Protein AF-D3F6W9-F1 (afdb_monomer)

Organism: Conexibacter woesei (strain DSM 14684 / CCUG 47730 / CIP 108061 / JCM 11494 / NBRC 100937 / ID131577) (NCBI:txid469383)

Mean predicted aligned error: 10.02 Å

Radius of gyration: 20.83 Å; Cα contacts (8 Å, |Δi|>4): 361; chains: 1; bounding box: 65×68×58 Å

pLDDT: mean 79.7, std 18.53, range [26.88, 95.81]

Structure (mmCIF, N/CA/C/O backbone):
data_AF-D3F6W9-F1
#
_entry.id   AF-D3F6W9-F1
#
loop_
_atom_site.group_PDB
_atom_site.id
_atom_site.type_symbol
_atom_site.label_atom_id
_atom_site.label_alt_id
_atom_site.label_comp_id
_atom_site.label_asym_id
_atom_site.label_entity_id
_atom_site.label_seq_id
_atom_site.pdbx_PDB_ins_code
_atom_site.Cartn_x
_atom_site.Cartn_y
_atom_site.Cartn_z
_atom_site.occupancy
_atom_site.B_iso_or_equiv
_atom_site.auth_seq_id
_atom_site.auth_comp_id
_atom_site.auth_asym_id
_atom_site.auth_atom_id
_atom_site.pdbx_PDB_model_num
ATOM 1 N N . MET A 1 1 ? 2.660 15.856 35.509 1.00 34.84 1 MET A N 1
ATOM 2 C CA . MET A 1 1 ? 1.699 15.112 34.670 1.00 34.84 1 MET A CA 1
ATOM 3 C C . MET A 1 1 ? 2.494 14.291 33.673 1.00 34.84 1 MET A C 1
ATOM 5 O O . MET A 1 1 ? 3.227 14.908 32.911 1.00 34.84 1 MET A O 1
ATOM 9 N N . PRO A 1 2 ? 2.442 12.953 33.717 1.00 31.83 2 PRO A N 1
ATOM 10 C CA . PRO A 1 2 ? 3.141 12.129 32.739 1.00 31.83 2 PRO A CA 1
ATOM 11 C C . PRO A 1 2 ? 2.467 12.233 31.361 1.00 31.83 2 PRO A C 1
ATOM 13 O O . PRO A 1 2 ? 1.243 12.199 31.246 1.00 31.83 2 PRO A O 1
ATOM 16 N N . ASP A 1 3 ? 3.307 12.409 30.348 1.00 28.14 3 ASP A N 1
ATOM 17 C CA . ASP A 1 3 ? 3.012 12.469 28.917 1.00 28.14 3 ASP A CA 1
ATOM 18 C C . ASP A 1 3 ? 2.497 11.095 28.427 1.00 28.14 3 ASP A C 1
ATOM 20 O O . ASP A 1 3 ? 3.177 10.091 28.650 1.00 28.14 3 ASP A O 1
ATOM 24 N N . PRO A 1 4 ? 1.314 10.979 27.789 1.00 36.88 4 PRO A N 1
ATOM 25 C CA . PRO A 1 4 ? 0.806 9.711 27.268 1.00 36.88 4 PRO A CA 1
ATOM 26 C C . PRO A 1 4 ? 1.417 9.377 25.897 1.00 36.88 4 PRO A C 1
ATOM 28 O O . PRO A 1 4 ? 0.743 8.862 25.000 1.00 36.88 4 PRO A O 1
ATOM 31 N N . THR A 1 5 ? 2.704 9.657 25.707 1.00 39.75 5 THR A N 1
ATOM 32 C CA . THR A 1 5 ? 3.477 9.057 24.628 1.00 39.75 5 THR A CA 1
ATOM 33 C C . THR A 1 5 ? 3.691 7.594 24.987 1.00 39.75 5 THR A C 1
ATOM 35 O O . THR A 1 5 ? 4.518 7.241 25.822 1.00 39.75 5 THR A O 1
ATOM 38 N N . ILE A 1 6 ? 2.923 6.713 24.345 1.00 46.09 6 ILE A N 1
ATOM 39 C CA . ILE A 1 6 ? 3.249 5.289 24.289 1.00 46.09 6 ILE A CA 1
ATOM 40 C C . ILE A 1 6 ? 4.679 5.206 23.748 1.00 46.09 6 ILE A C 1
ATOM 42 O O . ILE A 1 6 ? 4.914 5.446 22.562 1.00 46.09 6 ILE A O 1
ATOM 46 N N . HIS A 1 7 ? 5.642 4.926 24.627 1.00 37.62 7 HIS A N 1
ATOM 47 C CA . HIS A 1 7 ? 7.018 4.680 24.232 1.00 37.62 7 HIS A CA 1
ATOM 48 C C . HIS A 1 7 ? 7.010 3.567 23.182 1.00 37.62 7 HIS A C 1
ATOM 50 O O . HIS A 1 7 ? 6.582 2.442 23.441 1.00 37.62 7 HIS A O 1
ATOM 56 N N . ALA A 1 8 ? 7.467 3.899 21.975 1.00 40.84 8 ALA A N 1
ATOM 57 C CA . ALA A 1 8 ? 7.580 3.002 20.831 1.00 40.84 8 ALA A CA 1
ATOM 58 C C . ALA A 1 8 ? 8.739 1.996 21.000 1.00 40.84 8 ALA A C 1
ATOM 60 O O . ALA A 1 8 ? 9.547 1.804 20.096 1.00 40.84 8 ALA A O 1
ATOM 61 N N . GLY A 1 9 ? 8.832 1.366 22.172 1.00 34.62 9 GLY A N 1
ATOM 62 C CA . GLY A 1 9 ? 9.715 0.248 22.473 1.00 34.62 9 GLY A CA 1
ATOM 63 C C . GLY A 1 9 ? 8.870 -0.942 22.912 1.00 34.62 9 GLY A C 1
ATOM 64 O O . GLY A 1 9 ? 8.371 -0.968 24.029 1.00 34.62 9 GLY A O 1
ATOM 65 N N . GLY A 1 10 ? 8.675 -1.916 22.020 1.00 39.72 10 GLY A N 1
ATOM 66 C CA . GLY A 1 10 ? 8.173 -3.243 22.394 1.00 39.72 10 GLY A CA 1
ATOM 67 C C . GLY A 1 10 ? 6.692 -3.357 22.777 1.00 39.72 10 GLY A C 1
ATOM 68 O O . GLY A 1 10 ? 6.323 -4.322 23.439 1.00 39.72 10 GLY A O 1
ATOM 69 N N . GLY A 1 11 ? 5.821 -2.429 22.364 1.00 52.91 11 GLY A N 1
ATOM 70 C CA . GLY A 1 11 ? 4.370 -2.616 22.485 1.00 52.91 11 GLY A CA 1
ATOM 71 C C . GLY A 1 11 ? 3.938 -3.869 21.718 1.00 52.91 11 GLY A C 1
ATOM 72 O O . GLY A 1 11 ? 3.921 -3.841 20.487 1.00 52.91 11 GLY A O 1
ATOM 73 N N . HIS A 1 12 ? 3.662 -4.950 22.459 1.00 83.19 12 HIS A N 1
ATOM 74 C CA . HIS A 1 12 ? 3.400 -6.321 22.007 1.00 83.19 12 HIS A CA 1
ATOM 75 C C . HIS A 1 12 ? 2.727 -6.335 20.629 1.00 83.19 12 HIS A C 1
ATOM 77 O O . HIS A 1 12 ? 1.607 -5.848 20.492 1.00 83.19 12 HIS A O 1
ATOM 83 N N . ILE A 1 13 ? 3.388 -6.868 19.595 1.00 88.69 13 ILE A N 1
ATOM 84 C CA . ILE A 1 13 ? 2.898 -6.799 18.205 1.00 88.69 13 ILE A CA 1
ATOM 85 C C . ILE A 1 13 ? 1.451 -7.295 18.054 1.00 88.69 13 ILE A C 1
ATOM 87 O O . ILE A 1 13 ? 0.689 -6.774 17.243 1.00 88.69 13 ILE A O 1
ATOM 91 N N . ALA A 1 14 ? 1.024 -8.226 18.913 1.00 89.50 14 ALA A N 1
ATOM 92 C CA . ALA A 1 14 ? -0.365 -8.671 18.993 1.00 89.50 14 ALA A CA 1
ATOM 93 C C . ALA A 1 14 ? -1.364 -7.545 19.327 1.00 89.50 14 ALA A C 1
ATOM 95 O O . ALA A 1 14 ? -2.454 -7.539 18.769 1.00 89.50 14 ALA A O 1
ATOM 96 N N . ALA A 1 15 ? -1.012 -6.585 20.188 1.00 90.69 15 ALA A N 1
ATOM 97 C CA . ALA A 1 15 ? -1.851 -5.427 20.503 1.00 90.69 15 ALA A CA 1
ATOM 98 C C . ALA A 1 15 ? -1.989 -4.491 19.294 1.00 90.69 15 ALA A C 1
ATOM 100 O O . ALA A 1 15 ? -3.077 -4.000 19.006 1.00 90.69 15 ALA A O 1
ATOM 101 N N . GLN A 1 16 ? -0.910 -4.306 18.531 1.00 93.88 16 GLN A N 1
ATOM 102 C CA . GLN A 1 16 ? -0.943 -3.528 17.292 1.00 93.88 16 GLN A CA 1
ATOM 103 C C . GLN A 1 16 ? -1.793 -4.220 16.217 1.00 93.88 16 GLN A C 1
ATOM 105 O O . GLN A 1 16 ? -2.601 -3.576 15.550 1.00 93.88 16 GLN A O 1
ATOM 110 N N . VAL A 1 17 ? -1.676 -5.546 16.090 1.00 91.75 17 VAL A N 1
ATOM 111 C CA . VAL A 1 17 ? -2.548 -6.357 15.225 1.00 91.75 17 VAL A CA 1
ATOM 112 C C . VAL A 1 17 ? -4.003 -6.275 15.690 1.00 91.75 17 VAL A C 1
ATOM 114 O O . VAL A 1 17 ? -4.894 -6.117 14.861 1.00 91.75 17 VAL A O 1
ATOM 117 N N . ALA A 1 18 ? -4.267 -6.344 16.997 1.00 91.25 18 ALA A N 1
ATOM 118 C CA . ALA A 1 18 ? -5.612 -6.202 17.548 1.00 91.25 18 ALA A CA 1
ATOM 119 C C . ALA A 1 18 ? -6.213 -4.832 17.207 1.00 91.25 18 ALA A C 1
ATOM 121 O O . ALA A 1 18 ? -7.351 -4.775 16.751 1.00 91.25 18 ALA A O 1
ATOM 122 N N . ALA A 1 19 ? -5.430 -3.756 17.317 1.00 91.12 19 ALA A N 1
ATOM 123 C CA . ALA A 1 19 ? -5.859 -2.420 16.919 1.00 91.12 19 ALA A CA 1
ATOM 124 C C . ALA A 1 19 ? -6.173 -2.317 15.415 1.00 91.12 19 ALA A C 1
ATOM 126 O O . ALA A 1 19 ? -7.147 -1.671 15.035 1.00 91.12 19 ALA A O 1
ATOM 127 N N . CYS A 1 20 ? -5.411 -3.005 14.553 1.00 92.12 20 CYS A N 1
ATOM 128 C CA . CYS A 1 20 ? -5.741 -3.101 13.125 1.00 92.12 20 CYS A CA 1
ATOM 129 C C . CYS A 1 20 ? -7.092 -3.796 12.886 1.00 92.12 20 CYS A C 1
ATOM 131 O O . CYS A 1 20 ? -7.791 -3.451 11.942 1.00 92.12 20 CYS A O 1
ATOM 133 N N . ARG A 1 21 ? -7.465 -4.777 13.718 1.00 91.88 21 ARG A N 1
ATOM 134 C CA . ARG A 1 21 ? -8.713 -5.544 13.561 1.00 91.88 21 ARG A CA 1
ATOM 135 C C . ARG A 1 21 ? -9.944 -4.799 14.053 1.00 91.88 21 ARG A C 1
ATOM 137 O O . ARG A 1 21 ? -11.012 -4.957 13.474 1.00 91.88 21 ARG A O 1
ATOM 144 N N . THR A 1 22 ? -9.814 -4.042 15.139 1.00 91.81 22 THR A N 1
ATOM 145 C CA . THR A 1 22 ? -10.942 -3.339 15.766 1.00 91.81 22 THR A CA 1
ATOM 146 C C . THR A 1 22 ? -11.119 -1.913 15.249 1.00 91.81 22 THR A C 1
ATOM 148 O O . THR A 1 22 ? -12.226 -1.387 15.310 1.00 91.81 22 THR A O 1
ATOM 151 N N . GLY A 1 23 ? -10.058 -1.297 14.723 1.00 93.38 23 GLY A N 1
ATOM 152 C CA . GLY A 1 23 ? -10.050 0.076 14.220 1.00 93.38 23 GLY A CA 1
ATOM 153 C C . GLY A 1 23 ? -9.238 0.203 12.934 1.00 93.38 23 GLY A C 1
ATOM 154 O O . GLY A 1 23 ? -9.556 -0.432 11.927 1.00 93.38 23 GLY A O 1
ATOM 155 N N . ALA A 1 24 ? -8.218 1.064 12.937 1.00 93.50 24 ALA A N 1
ATOM 156 C CA . ALA A 1 24 ? -7.257 1.159 11.839 1.00 93.50 24 ALA A CA 1
ATOM 157 C C . ALA A 1 24 ? -5.824 1.287 12.366 1.00 93.50 24 ALA A C 1
ATOM 159 O O . ALA A 1 24 ? -5.487 2.224 13.086 1.00 93.50 24 ALA A O 1
ATOM 160 N N . GLY A 1 25 ? -4.949 0.375 11.958 1.00 94.12 25 GLY A N 1
ATOM 161 C CA . GLY A 1 25 ? -3.514 0.529 12.144 1.00 94.12 25 GLY A CA 1
ATOM 162 C C . GLY A 1 25 ? -2.925 1.371 11.024 1.00 94.12 25 GLY A C 1
ATOM 163 O O . GLY A 1 25 ? -3.182 1.109 9.848 1.00 94.12 25 GLY A O 1
ATOM 164 N N . LEU A 1 26 ? -2.126 2.370 11.383 1.00 94.94 26 LEU A N 1
ATOM 165 C CA . LEU A 1 26 ? -1.410 3.221 10.448 1.00 94.94 26 LEU A CA 1
ATOM 166 C C . LEU A 1 26 ? 0.104 3.032 10.578 1.00 94.94 26 LEU A C 1
ATOM 168 O O . LEU A 1 26 ? 0.679 3.279 11.637 1.00 94.94 26 LEU A O 1
ATOM 172 N N . ALA A 1 27 ? 0.754 2.651 9.481 1.00 91.25 27 ALA A N 1
ATOM 173 C CA . ALA A 1 27 ? 2.197 2.456 9.394 1.00 91.25 27 ALA A CA 1
ATOM 174 C C . ALA A 1 27 ? 2.804 3.268 8.242 1.00 91.25 27 ALA A C 1
ATOM 176 O O . ALA A 1 27 ? 2.131 3.600 7.266 1.00 91.25 27 ALA A O 1
ATOM 177 N N . VAL A 1 28 ? 4.100 3.570 8.333 1.00 87.88 28 VAL A N 1
ATOM 178 C CA . VAL A 1 28 ? 4.856 4.211 7.248 1.00 87.88 28 VAL A CA 1
ATOM 179 C C . VAL A 1 28 ? 5.934 3.258 6.757 1.00 87.88 28 VAL A C 1
ATOM 181 O O . VAL A 1 28 ? 6.828 2.887 7.513 1.00 87.88 28 VAL A O 1
ATOM 184 N N . CYS A 1 29 ? 5.883 2.929 5.473 1.00 86.06 29 CYS A N 1
ATOM 185 C CA . CYS A 1 29 ? 6.969 2.306 4.736 1.00 86.06 29 CYS A CA 1
ATOM 186 C C . CYS A 1 29 ? 7.828 3.428 4.130 1.00 86.06 29 CYS A C 1
ATOM 188 O O . CYS A 1 29 ? 7.454 4.078 3.148 1.00 86.06 29 CYS A O 1
ATOM 190 N N . ARG A 1 30 ? 8.956 3.724 4.791 1.00 74.06 30 ARG A N 1
ATOM 191 C CA . ARG A 1 30 ? 9.862 4.827 4.410 1.00 74.06 30 ARG A CA 1
ATOM 192 C C . ARG A 1 30 ? 10.655 4.521 3.138 1.00 74.06 30 ARG A C 1
ATOM 194 O O . ARG A 1 30 ? 10.996 5.439 2.393 1.00 74.06 30 ARG A O 1
ATOM 201 N N . GLN A 1 31 ? 10.934 3.242 2.909 1.00 73.75 31 GLN A N 1
ATOM 202 C CA . GLN A 1 31 ? 11.636 2.717 1.743 1.00 73.75 31 GLN A CA 1
ATOM 203 C C . GLN A 1 31 ? 10.639 1.918 0.904 1.00 73.75 31 GLN A C 1
ATOM 205 O O . GLN A 1 31 ? 10.670 0.695 0.879 1.00 73.75 31 GLN A O 1
ATOM 210 N N . ALA A 1 32 ? 9.695 2.630 0.287 1.00 76.50 32 ALA A N 1
ATOM 211 C CA . ALA A 1 32 ? 8.755 2.020 -0.640 1.00 76.50 32 ALA A CA 1
ATOM 212 C C . ALA A 1 32 ? 9.288 2.166 -2.068 1.00 76.50 32 ALA A C 1
ATOM 214 O O . ALA A 1 32 ? 9.425 3.290 -2.558 1.00 76.50 32 ALA A O 1
ATOM 215 N N . GLY A 1 33 ? 9.550 1.049 -2.740 1.00 83.69 33 GLY A N 1
ATOM 216 C CA . GLY A 1 33 ? 9.698 1.031 -4.191 1.00 83.69 33 GLY A CA 1
ATOM 217 C C . GLY A 1 33 ? 8.320 1.114 -4.837 1.00 83.69 33 GLY A C 1
ATOM 218 O O . GLY A 1 33 ? 7.461 0.271 -4.565 1.00 83.69 33 GLY A O 1
ATOM 219 N N . VAL A 1 34 ? 8.083 2.125 -5.673 1.00 86.56 34 VAL A N 1
ATOM 220 C CA . VAL A 1 34 ? 6.839 2.242 -6.443 1.00 86.56 34 VAL A CA 1
ATOM 221 C C . VAL A 1 34 ? 7.119 1.876 -7.890 1.00 86.56 34 VAL A C 1
ATOM 223 O O . VAL A 1 34 ? 8.012 2.433 -8.517 1.00 86.56 34 VAL A O 1
ATOM 226 N N . PHE A 1 35 ? 6.333 0.950 -8.420 1.00 89.56 35 PHE A N 1
ATOM 227 C CA . PHE A 1 35 ? 6.467 0.412 -9.762 1.00 89.56 35 PHE A CA 1
ATOM 228 C C . PHE A 1 35 ? 5.194 0.698 -10.534 1.00 89.56 35 PHE A C 1
ATOM 230 O O . PHE A 1 35 ? 4.092 0.382 -10.084 1.00 89.56 35 PHE A O 1
ATOM 237 N N . GLU A 1 36 ? 5.343 1.290 -11.704 1.00 91.38 36 GLU A N 1
ATOM 238 C CA . GLU A 1 36 ? 4.270 1.422 -12.668 1.00 91.38 36 GLU A CA 1
ATOM 239 C C . GLU A 1 36 ? 4.489 0.394 -13.771 1.00 91.38 36 GLU A C 1
ATOM 241 O O . GLU A 1 36 ? 5.537 0.383 -14.413 1.00 91.38 36 GLU A O 1
ATOM 246 N N . LEU A 1 37 ? 3.510 -0.486 -13.952 1.00 93.25 37 LEU A N 1
ATOM 247 C CA . LEU A 1 37 ? 3.533 -1.542 -14.954 1.00 93.25 37 LEU A CA 1
ATOM 248 C C . LEU A 1 37 ? 2.593 -1.155 -16.086 1.00 93.25 37 LEU A C 1
ATOM 250 O O . LEU A 1 37 ? 1.465 -0.737 -15.812 1.00 93.25 37 LEU A O 1
ATOM 254 N N . ARG A 1 38 ? 3.032 -1.297 -17.336 1.00 95.12 38 ARG A N 1
ATOM 255 C CA . ARG A 1 38 ? 2.225 -1.019 -18.532 1.00 95.12 38 ARG A CA 1
ATOM 256 C C . ARG A 1 38 ? 2.376 -2.139 -19.552 1.00 95.12 38 ARG A C 1
ATOM 258 O O . ARG A 1 38 ? 3.484 -2.605 -19.774 1.00 95.12 38 ARG A O 1
ATOM 265 N N . GLY A 1 39 ? 1.280 -2.553 -20.178 1.00 94.88 39 GLY A N 1
ATOM 266 C CA . GLY A 1 39 ? 1.278 -3.664 -21.132 1.00 94.88 39 GLY A CA 1
ATOM 267 C C . GLY A 1 39 ? -0.128 -4.187 -21.414 1.00 94.88 39 GLY A C 1
ATOM 268 O O . GLY A 1 39 ? -1.123 -3.533 -21.088 1.00 94.88 39 GLY A O 1
ATOM 269 N N . ALA A 1 40 ? -0.229 -5.376 -22.009 1.00 93.94 40 ALA A N 1
ATOM 270 C CA . ALA A 1 40 ? -1.518 -6.029 -22.220 1.00 93.94 40 ALA A CA 1
ATOM 271 C C . ALA A 1 40 ? -2.199 -6.365 -20.881 1.00 93.94 40 ALA A C 1
ATOM 273 O O . ALA A 1 40 ? -1.546 -6.650 -19.877 1.00 93.94 40 ALA A O 1
ATOM 274 N N . ALA A 1 41 ? -3.534 -6.324 -20.855 1.00 90.06 41 ALA A N 1
ATOM 275 C CA . ALA A 1 41 ? -4.293 -6.349 -19.605 1.00 90.06 41 ALA A CA 1
ATOM 276 C C . ALA A 1 41 ? -4.048 -7.603 -18.751 1.00 90.06 41 ALA A C 1
ATOM 278 O O . ALA A 1 41 ? -3.846 -7.504 -17.539 1.00 90.06 41 ALA A O 1
ATOM 279 N N . ALA A 1 42 ? -4.038 -8.780 -19.382 1.00 89.88 42 ALA A N 1
ATOM 280 C CA . ALA A 1 42 ? -3.781 -10.042 -18.694 1.00 89.88 42 ALA A CA 1
ATOM 281 C C . ALA A 1 42 ? -2.363 -10.080 -18.100 1.00 89.88 42 ALA A C 1
ATOM 283 O O . ALA A 1 42 ? -2.194 -10.440 -16.930 1.00 89.88 42 ALA A O 1
ATOM 284 N N . ASP A 1 43 ? -1.377 -9.620 -18.868 1.00 91.50 43 ASP A N 1
ATOM 285 C CA . ASP A 1 43 ? 0.032 -9.639 -18.479 1.00 91.50 43 ASP A CA 1
ATOM 286 C C . ASP A 1 43 ? 0.316 -8.643 -17.361 1.00 91.50 43 ASP A C 1
ATOM 288 O O . ASP A 1 43 ? 0.992 -8.982 -16.397 1.00 91.50 43 ASP A O 1
ATOM 292 N N . VAL A 1 44 ? -0.274 -7.445 -17.410 1.00 90.44 44 VAL A N 1
ATOM 293 C CA . VAL A 1 44 ? -0.147 -6.436 -16.349 1.00 90.44 44 VAL A CA 1
ATOM 294 C C . VAL A 1 44 ? -0.742 -6.933 -15.035 1.00 90.44 44 VAL A C 1
ATOM 296 O O . VAL A 1 44 ? -0.131 -6.763 -13.979 1.00 90.44 44 VAL A O 1
ATOM 299 N N . VAL A 1 45 ? -1.913 -7.577 -15.071 1.00 88.06 45 VAL A N 1
ATOM 300 C CA . VAL A 1 45 ? -2.523 -8.166 -13.868 1.00 88.06 45 VAL A CA 1
ATOM 301 C C . VAL A 1 45 ? -1.645 -9.283 -13.308 1.00 88.06 45 VAL A C 1
ATOM 303 O O . VAL A 1 45 ? -1.435 -9.350 -12.093 1.00 88.06 45 VAL A O 1
ATOM 306 N N . PHE A 1 46 ? -1.136 -10.162 -14.172 1.00 88.75 46 PHE A N 1
ATOM 307 C CA . PHE A 1 46 ? -0.247 -11.246 -13.770 1.00 88.75 46 PHE A CA 1
ATOM 308 C C . PHE A 1 46 ? 1.056 -10.703 -13.167 1.00 88.75 46 PHE A C 1
ATOM 310 O O . PHE A 1 46 ? 1.392 -11.046 -12.033 1.00 88.75 46 PHE A O 1
ATOM 317 N N . ALA A 1 47 ? 1.729 -9.793 -13.869 1.00 90.25 47 ALA A N 1
ATOM 318 C CA . ALA A 1 47 ? 2.951 -9.117 -13.452 1.00 90.25 47 ALA A CA 1
ATOM 319 C C . ALA A 1 47 ? 2.786 -8.414 -12.100 1.00 90.25 47 ALA A C 1
ATOM 321 O O . ALA A 1 47 ? 3.569 -8.651 -11.180 1.00 90.25 47 ALA A O 1
ATOM 322 N N . ALA A 1 48 ? 1.731 -7.611 -11.938 1.00 88.88 48 ALA A N 1
ATOM 323 C CA . ALA A 1 48 ? 1.467 -6.879 -10.703 1.00 88.88 48 ALA A CA 1
ATOM 324 C C . ALA A 1 48 ? 1.259 -7.818 -9.508 1.00 88.88 48 ALA A C 1
ATOM 326 O O . ALA A 1 48 ? 1.829 -7.610 -8.435 1.00 88.88 48 ALA A O 1
ATOM 327 N N . ARG A 1 49 ? 0.482 -8.893 -9.700 1.00 85.50 49 ARG A N 1
ATOM 328 C CA . ARG A 1 49 ? 0.246 -9.914 -8.669 1.00 85.50 49 ARG A CA 1
ATOM 329 C C . ARG A 1 49 ? 1.524 -10.656 -8.302 1.00 85.50 49 ARG A C 1
ATOM 331 O O . ARG A 1 49 ? 1.773 -10.861 -7.113 1.00 85.50 49 ARG A O 1
ATOM 338 N N . SER A 1 50 ? 2.303 -11.063 -9.299 1.00 86.31 50 SER A N 1
ATOM 339 C CA . SER A 1 50 ? 3.562 -11.788 -9.118 1.00 86.31 50 SER A CA 1
ATOM 340 C C . SER A 1 50 ? 4.588 -10.930 -8.379 1.00 86.31 50 SER A C 1
ATOM 342 O O . SER A 1 50 ? 5.167 -11.378 -7.388 1.00 86.31 50 SER A O 1
ATOM 344 N N . LEU A 1 51 ? 4.728 -9.664 -8.776 1.00 85.44 51 LEU A N 1
ATOM 345 C CA . LEU A 1 51 ? 5.635 -8.712 -8.145 1.00 85.44 51 LEU A CA 1
ATOM 346 C C . LEU A 1 51 ? 5.234 -8.415 -6.688 1.00 85.44 51 LEU A C 1
ATOM 348 O O . LEU A 1 51 ? 6.076 -8.465 -5.792 1.00 85.44 51 LEU A O 1
ATOM 352 N N . ALA A 1 52 ? 3.943 -8.176 -6.424 1.00 82.38 52 ALA A N 1
ATOM 353 C CA . ALA A 1 52 ? 3.438 -7.870 -5.083 1.00 82.38 52 ALA A CA 1
ATOM 354 C C . ALA A 1 52 ? 3.510 -9.062 -4.110 1.00 82.38 52 ALA A C 1
ATOM 356 O O . ALA A 1 52 ? 3.787 -8.884 -2.921 1.00 82.38 52 ALA A O 1
ATOM 357 N N . ARG A 1 53 ? 3.262 -10.289 -4.586 1.00 75.88 53 ARG A N 1
ATOM 358 C CA . ARG A 1 53 ? 3.337 -11.502 -3.750 1.00 75.88 53 ARG A CA 1
ATOM 359 C C . ARG A 1 53 ? 4.774 -11.946 -3.490 1.00 75.88 53 ARG A C 1
ATOM 361 O O . ARG A 1 53 ? 5.028 -12.559 -2.452 1.00 75.88 53 ARG A O 1
ATOM 368 N N . GLY A 1 54 ? 5.686 -11.624 -4.407 1.00 65.44 54 GLY A N 1
ATOM 369 C CA . GLY A 1 54 ? 6.982 -12.275 -4.505 1.00 65.44 54 GLY A CA 1
ATOM 370 C C . GLY A 1 54 ? 6.877 -13.651 -5.148 1.00 65.44 54 GLY A C 1
ATOM 371 O O . GLY A 1 54 ? 5.856 -14.329 -5.023 1.00 65.44 54 GLY A O 1
ATOM 372 N N . ALA A 1 55 ? 7.952 -14.083 -5.811 1.00 44.34 55 ALA A N 1
ATOM 373 C CA . ALA A 1 55 ? 8.058 -15.450 -6.299 1.00 44.34 55 ALA A CA 1
ATOM 374 C C . ALA A 1 55 ? 7.838 -16.435 -5.138 1.00 44.34 55 ALA A C 1
ATOM 376 O O . ALA A 1 55 ? 8.397 -16.266 -4.051 1.00 44.34 55 ALA A O 1
ATOM 377 N N . ALA A 1 56 ? 7.023 -17.464 -5.373 1.00 35.34 56 ALA A N 1
ATOM 378 C CA . ALA A 1 56 ? 6.781 -18.562 -4.444 1.00 35.34 56 ALA A CA 1
ATOM 379 C C . ALA A 1 56 ? 8.025 -19.473 -4.339 1.00 35.34 56 ALA A C 1
ATOM 381 O O . ALA A 1 56 ? 7.989 -20.642 -4.701 1.00 35.34 56 ALA A O 1
ATOM 382 N N . GLY A 1 57 ? 9.150 -18.924 -3.882 1.00 31.00 57 GLY A N 1
ATOM 383 C CA . GLY A 1 57 ? 10.363 -19.658 -3.537 1.00 31.00 57 GLY A CA 1
ATOM 384 C C . GLY A 1 57 ? 10.431 -19.884 -2.029 1.00 31.00 57 GLY A C 1
ATOM 385 O O . GLY A 1 57 ? 10.115 -18.987 -1.242 1.00 31.00 57 GLY A O 1
ATOM 386 N N . ARG A 1 58 ? 10.828 -21.089 -1.606 1.00 26.88 58 ARG A N 1
ATOM 387 C CA . ARG A 1 58 ? 11.048 -21.428 -0.191 1.00 26.88 58 ARG A CA 1
ATOM 388 C C . ARG A 1 58 ? 12.144 -20.509 0.375 1.00 26.88 58 ARG A C 1
ATOM 390 O O . ARG A 1 58 ? 13.306 -20.692 0.045 1.00 26.88 58 ARG A O 1
ATOM 397 N N . GLY A 1 59 ? 11.772 -19.518 1.189 1.00 28.22 59 GLY A N 1
ATOM 398 C CA . GLY A 1 59 ? 12.721 -18.678 1.938 1.00 28.22 59 GLY A CA 1
ATOM 399 C C . GLY A 1 59 ? 12.419 -17.174 1.989 1.00 28.22 59 GLY A C 1
ATOM 400 O O . GLY A 1 59 ? 12.862 -16.512 2.918 1.00 28.22 59 GLY A O 1
ATOM 401 N N . ALA A 1 60 ? 11.625 -16.612 1.069 1.00 30.91 60 ALA A N 1
ATOM 402 C CA . ALA A 1 60 ? 11.351 -15.165 1.031 1.00 30.91 60 ALA A CA 1
ATOM 403 C C . ALA A 1 60 ? 10.047 -14.790 1.763 1.00 30.91 60 ALA A C 1
ATOM 405 O O . ALA A 1 60 ? 9.109 -14.232 1.187 1.00 30.91 60 ALA A O 1
ATOM 406 N N . GLN A 1 61 ? 9.954 -15.135 3.044 1.00 34.78 61 GLN A N 1
ATOM 407 C CA . GLN A 1 61 ? 8.798 -14.823 3.882 1.00 34.78 61 GLN A CA 1
ATOM 408 C C . GLN A 1 61 ? 9.002 -13.445 4.532 1.00 34.78 61 GLN A C 1
ATOM 410 O O . GLN A 1 61 ? 9.458 -13.359 5.661 1.00 34.78 61 GLN A O 1
ATOM 415 N N . GLY A 1 62 ? 8.708 -12.349 3.821 1.00 42.31 62 GLY A N 1
ATOM 416 C CA . GLY A 1 62 ? 8.831 -11.020 4.445 1.00 42.31 62 GLY A CA 1
ATOM 417 C C . GLY A 1 62 ? 8.292 -9.840 3.645 1.00 42.31 62 GLY A C 1
ATOM 418 O O . GLY A 1 62 ? 7.476 -9.082 4.151 1.00 42.31 62 GLY A O 1
ATOM 419 N N . MET A 1 63 ? 8.666 -9.699 2.373 1.00 52.81 63 MET A N 1
ATOM 420 C CA . MET A 1 63 ? 8.306 -8.501 1.601 1.00 52.81 63 MET A CA 1
ATOM 421 C C . MET A 1 63 ? 7.038 -8.726 0.777 1.00 52.81 63 MET A C 1
ATOM 423 O O . MET A 1 63 ? 7.084 -9.294 -0.321 1.00 52.81 63 MET A O 1
ATOM 427 N N . ARG A 1 64 ? 5.896 -8.290 1.317 1.00 68.88 64 ARG A N 1
ATOM 428 C CA . ARG A 1 64 ? 4.618 -8.222 0.596 1.00 68.88 64 ARG A CA 1
ATOM 429 C C . ARG A 1 64 ? 4.379 -6.800 0.120 1.00 68.88 64 ARG A C 1
ATOM 431 O O . ARG A 1 64 ? 4.405 -5.872 0.919 1.00 68.88 64 ARG A O 1
ATOM 438 N N . GLY A 1 65 ? 4.132 -6.666 -1.172 1.00 78.62 65 GLY A N 1
ATOM 439 C CA . GLY A 1 65 ? 3.683 -5.429 -1.776 1.00 78.62 65 GLY A CA 1
ATOM 440 C C . GLY A 1 65 ? 2.172 -5.332 -1.886 1.00 78.62 65 GLY A C 1
ATOM 441 O O . GLY A 1 65 ? 1.447 -6.315 -1.723 1.00 78.62 65 GLY A O 1
ATOM 442 N N . TRP A 1 66 ? 1.715 -4.141 -2.238 1.00 84.56 66 TRP A N 1
ATOM 443 C CA . TRP A 1 66 ? 0.332 -3.846 -2.593 1.00 84.56 66 TRP A CA 1
ATOM 444 C C . TRP A 1 66 ? 0.276 -3.450 -4.056 1.00 84.56 66 TRP A C 1
ATOM 446 O O . TRP A 1 66 ? 1.204 -2.819 -4.556 1.00 84.56 66 TRP A O 1
ATOM 456 N N . TRP A 1 67 ? -0.804 -3.793 -4.745 1.00 86.81 67 TRP A N 1
ATOM 457 C CA . TRP A 1 67 ? -0.971 -3.412 -6.139 1.00 86.81 67 TRP A CA 1
ATOM 458 C C . TRP A 1 67 ? -2.426 -3.094 -6.457 1.00 86.81 67 TRP A C 1
ATOM 460 O O . TRP A 1 67 ? -3.334 -3.548 -5.766 1.00 86.81 67 TRP A O 1
ATOM 470 N N . GLN A 1 68 ? -2.633 -2.323 -7.516 1.00 84.25 68 GLN A N 1
ATOM 471 C CA . GLN A 1 68 ? -3.945 -2.090 -8.113 1.00 84.25 68 GLN A CA 1
ATOM 472 C C . GLN A 1 68 ? -3.809 -1.847 -9.609 1.00 84.25 68 GLN A C 1
ATOM 474 O O . GLN A 1 68 ? -2.751 -1.425 -10.082 1.00 84.25 68 GLN A O 1
ATOM 479 N N . LEU A 1 69 ? -4.915 -2.010 -10.326 1.00 84.38 69 LEU A N 1
ATOM 480 C CA . LEU A 1 69 ? -5.049 -1.471 -11.671 1.00 84.38 69 LEU A CA 1
ATOM 481 C C . LEU A 1 69 ? -5.334 0.032 -11.608 1.00 84.38 69 LEU A C 1
ATOM 483 O O . LEU A 1 69 ? -6.195 0.481 -10.858 1.00 84.38 69 LEU A O 1
ATOM 487 N N . VAL A 1 70 ? -4.593 0.796 -12.406 1.00 82.50 70 VAL A N 1
ATOM 488 C CA . VAL A 1 70 ? -4.873 2.207 -12.713 1.00 82.50 70 VAL A CA 1
ATOM 489 C C . VAL A 1 70 ? -5.773 2.292 -13.947 1.00 82.50 70 VAL A C 1
ATOM 491 O O . VAL A 1 70 ? -6.664 3.132 -14.017 1.00 82.50 70 VAL A O 1
ATOM 494 N N . SER A 1 71 ? -5.560 1.391 -14.905 1.00 86.50 71 SER A N 1
ATOM 495 C CA . SER A 1 71 ? -6.399 1.182 -16.083 1.00 86.50 71 SER A CA 1
ATOM 496 C C . SER A 1 71 ? -6.340 -0.294 -16.489 1.00 86.50 71 SER A C 1
ATOM 498 O O . SER A 1 71 ? -5.628 -1.083 -15.866 1.00 86.50 71 SER A O 1
ATOM 500 N N . ALA A 1 72 ? -7.050 -0.683 -17.551 1.00 87.06 72 ALA A N 1
ATOM 501 C CA . ALA A 1 72 ? -6.974 -2.048 -18.075 1.00 87.06 72 ALA A CA 1
ATOM 502 C C . ALA A 1 72 ? -5.541 -2.464 -18.461 1.00 87.06 72 ALA A C 1
ATOM 504 O O . ALA A 1 72 ? -5.212 -3.636 -18.370 1.00 87.06 72 ALA A O 1
ATOM 505 N N . GLN A 1 73 ? -4.690 -1.515 -18.858 1.00 93.19 73 GLN A N 1
ATOM 506 C CA . GLN A 1 73 ? -3.334 -1.758 -19.369 1.00 93.19 73 GLN A CA 1
ATOM 507 C C . GLN A 1 73 ? -2.242 -1.212 -18.441 1.00 93.19 73 GLN A C 1
ATOM 509 O O . GLN A 1 73 ? -1.085 -1.097 -18.841 1.00 93.19 73 GLN A O 1
ATOM 514 N N . GLN A 1 74 ? -2.600 -0.823 -17.215 1.00 91.88 74 GLN A N 1
ATOM 515 C CA . GLN A 1 74 ? -1.676 -0.168 -16.299 1.00 91.88 74 GLN A CA 1
ATOM 516 C C . GLN A 1 74 ? -1.940 -0.575 -14.854 1.00 91.88 74 GLN A C 1
ATOM 518 O O . GLN A 1 74 ? -3.071 -0.487 -14.375 1.00 91.88 74 GLN A O 1
ATOM 523 N N . ALA A 1 75 ? -0.883 -0.935 -14.131 1.00 88.88 75 ALA A N 1
ATOM 524 C CA . ALA A 1 75 ? -0.932 -1.213 -12.702 1.00 88.88 75 ALA A CA 1
ATOM 525 C C . ALA A 1 75 ? 0.079 -0.372 -11.927 1.00 88.88 75 ALA A C 1
ATOM 527 O O . ALA A 1 75 ? 1.133 0.004 -12.438 1.00 88.88 75 ALA A O 1
ATOM 528 N N . LEU A 1 76 ? -0.241 -0.114 -10.664 1.00 87.38 76 LEU A N 1
ATOM 529 C CA . LEU A 1 76 ? 0.687 0.430 -9.683 1.00 87.38 76 LEU A CA 1
ATOM 530 C C . LEU A 1 76 ? 1.004 -0.663 -8.670 1.00 87.38 76 LEU A C 1
ATOM 532 O O . LEU A 1 76 ? 0.079 -1.285 -8.153 1.00 87.38 76 LEU A O 1
ATOM 536 N N . VAL A 1 77 ? 2.279 -0.853 -8.351 1.00 88.69 77 VAL A N 1
ATOM 537 C CA . VAL A 1 77 ? 2.748 -1.754 -7.298 1.00 88.69 77 VAL A CA 1
ATOM 538 C C . VAL A 1 77 ? 3.597 -0.952 -6.317 1.00 88.69 77 VAL A C 1
ATOM 540 O O . VAL A 1 77 ? 4.470 -0.198 -6.725 1.00 88.69 77 VAL A O 1
ATOM 543 N N . ALA A 1 78 ? 3.348 -1.098 -5.023 1.00 86.44 78 ALA A N 1
ATOM 544 C CA . ALA A 1 78 ? 4.179 -0.554 -3.959 1.00 86.44 78 ALA A CA 1
ATOM 545 C C . ALA A 1 78 ? 4.787 -1.723 -3.184 1.00 86.44 78 ALA A C 1
ATOM 547 O O . ALA A 1 78 ? 4.047 -2.547 -2.645 1.00 86.44 78 ALA A O 1
ATOM 548 N N . LEU A 1 79 ? 6.113 -1.810 -3.144 1.00 85.69 79 LEU A N 1
ATOM 549 C CA . LEU A 1 79 ? 6.852 -2.830 -2.403 1.00 85.69 79 LEU A CA 1
ATOM 550 C C . LEU A 1 79 ? 7.602 -2.177 -1.247 1.00 85.69 79 LEU A C 1
ATOM 552 O O . LEU A 1 79 ? 8.175 -1.105 -1.411 1.00 85.69 79 LEU A O 1
ATOM 556 N N . ASP A 1 80 ? 7.618 -2.846 -0.102 1.00 83.19 80 ASP A N 1
ATOM 557 C CA . ASP A 1 80 ? 8.535 -2.525 0.989 1.00 83.19 80 ASP A CA 1
ATOM 558 C C . ASP A 1 80 ? 9.926 -3.079 0.659 1.00 83.19 80 ASP A C 1
ATOM 560 O O . ASP A 1 80 ? 10.037 -4.254 0.300 1.00 83.19 80 ASP A O 1
ATOM 564 N N . GLY A 1 81 ? 10.953 -2.235 0.734 1.00 80.31 81 GLY A N 1
ATOM 565 C CA . GLY A 1 81 ? 12.341 -2.595 0.451 1.00 80.31 81 GLY A CA 1
ATOM 566 C C . GLY A 1 81 ? 13.104 -1.513 -0.314 1.00 80.31 81 GLY A C 1
ATOM 567 O O . GLY A 1 81 ? 12.528 -0.683 -1.021 1.00 80.31 81 GLY A O 1
ATOM 568 N N . ASP A 1 82 ? 14.428 -1.531 -0.178 1.00 79.94 82 ASP A N 1
ATOM 569 C CA . ASP A 1 82 ? 15.316 -0.693 -0.980 1.00 79.94 82 ASP A CA 1
ATOM 570 C C . ASP A 1 82 ? 15.537 -1.261 -2.396 1.00 79.94 82 ASP A C 1
ATOM 572 O O . ASP A 1 82 ? 15.061 -2.344 -2.754 1.00 79.94 82 ASP A O 1
ATOM 576 N N . SER A 1 83 ? 16.248 -0.501 -3.233 1.00 81.19 83 SER A N 1
ATOM 577 C CA . SER A 1 83 ? 16.508 -0.895 -4.619 1.00 81.19 83 SER A CA 1
ATOM 578 C C . SER A 1 83 ? 17.321 -2.183 -4.732 1.00 81.19 83 SER A C 1
ATOM 580 O O . SER A 1 83 ? 17.044 -2.984 -5.622 1.00 81.19 83 SER A O 1
ATOM 582 N N . ALA A 1 84 ? 18.275 -2.420 -3.830 1.00 82.75 84 ALA A N 1
ATOM 583 C CA . ALA A 1 84 ? 19.122 -3.607 -3.856 1.00 82.75 84 ALA A CA 1
ATOM 584 C C . ALA A 1 84 ? 18.330 -4.872 -3.489 1.00 82.75 84 ALA A C 1
ATOM 586 O O . ALA A 1 84 ? 18.449 -5.895 -4.161 1.00 82.75 84 ALA A O 1
ATOM 587 N N . ALA A 1 85 ? 17.469 -4.789 -2.473 1.00 81.31 85 ALA A N 1
ATOM 588 C CA . ALA A 1 85 ? 16.607 -5.884 -2.042 1.00 81.31 85 ALA A CA 1
ATOM 589 C C . ALA A 1 85 ? 15.541 -6.247 -3.090 1.00 81.31 85 ALA A C 1
ATOM 591 O O . ALA A 1 85 ? 15.108 -7.400 -3.170 1.00 81.31 85 ALA A O 1
ATOM 592 N N . LEU A 1 86 ? 15.107 -5.271 -3.895 1.00 84.00 86 LEU A N 1
ATOM 593 C CA . LEU A 1 86 ? 14.049 -5.452 -4.888 1.00 84.00 86 LEU A CA 1
ATOM 594 C C . LEU A 1 86 ? 14.562 -5.761 -6.301 1.00 84.00 86 LEU A C 1
ATOM 596 O O . LEU A 1 86 ? 13.799 -6.336 -7.079 1.00 84.00 86 LEU A O 1
ATOM 600 N N . ALA A 1 87 ? 15.826 -5.465 -6.625 1.00 84.56 87 ALA A N 1
ATOM 601 C CA . ALA A 1 87 ? 16.418 -5.728 -7.942 1.00 84.56 87 ALA A CA 1
ATOM 602 C C . ALA A 1 87 ? 16.188 -7.169 -8.451 1.00 84.56 87 ALA A C 1
ATOM 604 O O . ALA A 1 87 ? 15.606 -7.311 -9.527 1.00 84.56 87 ALA A O 1
ATOM 605 N N . PRO A 1 88 ? 16.447 -8.242 -7.669 1.00 85.19 88 PRO A N 1
ATOM 606 C CA . PRO A 1 88 ? 16.242 -9.611 -8.154 1.00 85.19 88 PRO A CA 1
ATOM 607 C C . PRO A 1 88 ? 14.788 -9.923 -8.535 1.00 85.19 88 PRO A C 1
ATOM 609 O O . PRO A 1 88 ? 14.524 -10.745 -9.410 1.00 85.19 88 PRO A O 1
ATOM 612 N N . ARG A 1 89 ? 13.817 -9.280 -7.871 1.00 83.81 89 ARG A N 1
ATOM 613 C CA . ARG A 1 89 ? 12.392 -9.444 -8.197 1.00 83.81 89 ARG A CA 1
ATOM 614 C C . ARG A 1 89 ? 12.020 -8.730 -9.490 1.00 83.81 89 ARG A C 1
ATOM 616 O O . ARG A 1 89 ? 11.177 -9.237 -10.225 1.00 83.81 89 ARG A O 1
ATOM 623 N N . ILE A 1 90 ? 12.614 -7.567 -9.742 1.00 84.19 90 ILE A N 1
ATOM 624 C CA . ILE A 1 90 ? 12.399 -6.792 -10.968 1.00 84.19 90 ILE A CA 1
ATOM 625 C C . ILE A 1 90 ? 13.013 -7.538 -12.159 1.00 84.19 90 ILE A C 1
ATOM 627 O O . ILE A 1 90 ? 12.364 -7.677 -13.194 1.00 84.19 90 ILE A O 1
ATOM 631 N N . ASP A 1 91 ? 14.210 -8.099 -11.986 1.00 86.25 91 ASP A N 1
ATOM 632 C CA . ASP A 1 91 ? 14.878 -8.898 -13.017 1.00 86.25 91 ASP A CA 1
ATOM 633 C C . ASP A 1 91 ? 14.072 -10.161 -13.353 1.00 86.25 91 ASP A C 1
ATOM 635 O O . ASP A 1 91 ? 13.814 -10.452 -14.522 1.00 86.25 91 ASP A O 1
ATOM 639 N N . ALA A 1 92 ? 13.585 -10.874 -12.330 1.00 86.38 92 ALA A N 1
ATOM 640 C CA . ALA A 1 92 ? 12.723 -12.040 -12.522 1.00 86.38 92 ALA A CA 1
ATOM 641 C C . ALA A 1 92 ? 11.399 -11.688 -13.222 1.00 86.38 92 ALA A C 1
ATOM 643 O O . ALA A 1 92 ? 10.904 -12.472 -14.030 1.00 86.38 92 ALA A O 1
ATOM 644 N N . LEU A 1 93 ? 10.829 -10.511 -12.938 1.00 86.19 93 LEU A N 1
ATOM 645 C CA . LEU A 1 93 ? 9.626 -10.046 -13.623 1.00 86.19 93 LEU A CA 1
ATOM 646 C C . LEU A 1 93 ? 9.890 -9.825 -15.116 1.00 86.19 93 LEU A C 1
ATOM 648 O O . LEU A 1 93 ? 9.122 -10.322 -15.936 1.00 86.19 93 LEU A O 1
ATOM 652 N N . SER A 1 94 ? 10.982 -9.139 -15.457 1.00 85.88 94 SER A N 1
ATOM 653 C CA . SER A 1 94 ? 11.373 -8.887 -16.851 1.00 85.88 94 SER A CA 1
ATOM 654 C C . SER A 1 94 ? 11.588 -10.187 -17.636 1.00 85.88 94 SER A C 1
ATOM 656 O O . SER A 1 94 ? 11.272 -10.253 -18.819 1.00 85.88 94 SER A O 1
ATOM 658 N N . ALA A 1 95 ? 12.074 -11.244 -16.976 1.00 87.31 95 ALA A N 1
ATOM 659 C CA . ALA A 1 95 ? 12.263 -12.552 -17.599 1.00 87.31 95 ALA A CA 1
ATOM 660 C C . ALA A 1 95 ? 10.945 -13.289 -17.907 1.00 87.31 95 ALA A C 1
ATOM 662 O O . ALA A 1 95 ? 10.883 -14.052 -18.868 1.00 87.31 95 ALA A O 1
ATOM 663 N N . TRP A 1 96 ? 9.902 -13.108 -17.091 1.00 85.75 96 TRP A N 1
ATOM 664 C CA . TRP A 1 96 ? 8.636 -13.850 -17.221 1.00 85.75 96 TRP A CA 1
ATOM 665 C C . TRP A 1 96 ? 7.505 -13.049 -17.873 1.00 85.75 96 TRP A C 1
ATOM 667 O O . TRP A 1 96 ? 6.519 -13.643 -18.301 1.00 85.75 96 TRP A O 1
ATOM 677 N N . ALA A 1 97 ? 7.629 -11.724 -17.935 1.00 88.00 97 ALA A N 1
ATOM 678 C CA . ALA A 1 97 ? 6.677 -10.817 -18.567 1.00 88.00 97 ALA A CA 1
ATOM 679 C C . ALA A 1 97 ? 7.424 -9.764 -19.415 1.00 88.00 97 ALA A C 1
ATOM 681 O O . ALA A 1 97 ? 7.384 -8.577 -19.084 1.00 88.00 97 ALA A O 1
ATOM 682 N N . PRO A 1 98 ? 8.123 -10.181 -20.490 1.00 88.94 98 PRO A N 1
ATOM 683 C CA . PRO A 1 98 ? 8.997 -9.300 -21.273 1.00 88.94 98 PRO A CA 1
ATOM 684 C C . PRO A 1 98 ? 8.248 -8.154 -21.970 1.00 88.94 98 PRO A C 1
ATOM 686 O O . PRO A 1 98 ? 8.826 -7.096 -22.203 1.00 88.94 98 PRO A O 1
ATOM 689 N N . ASP A 1 99 ? 6.956 -8.336 -22.252 1.00 92.81 99 ASP A N 1
ATOM 690 C CA . ASP A 1 99 ? 6.106 -7.331 -22.902 1.00 92.81 99 ASP A CA 1
ATOM 691 C C . ASP A 1 99 ? 5.512 -6.301 -21.920 1.00 92.81 99 ASP A C 1
ATOM 693 O O . ASP A 1 99 ? 4.771 -5.398 -22.319 1.00 92.81 99 ASP A O 1
ATOM 697 N N . VAL A 1 100 ? 5.815 -6.416 -20.621 1.00 94.81 100 VAL A N 1
ATOM 698 C CA . VAL A 1 100 ? 5.379 -5.461 -19.597 1.00 94.81 100 VAL A CA 1
ATOM 699 C C . VAL A 1 100 ? 6.486 -4.443 -19.343 1.00 94.81 100 VAL A C 1
ATOM 701 O O . VAL A 1 100 ? 7.523 -4.745 -18.758 1.00 94.81 100 VAL A O 1
ATOM 704 N N . ALA A 1 101 ? 6.232 -3.191 -19.716 1.00 94.69 101 ALA A N 1
ATOM 705 C CA . ALA A 1 101 ? 7.106 -2.078 -19.382 1.00 94.69 101 ALA A CA 1
ATOM 706 C C . ALA A 1 101 ? 7.018 -1.756 -17.882 1.00 94.69 101 ALA A C 1
ATOM 708 O O . ALA A 1 101 ? 5.921 -1.610 -17.332 1.00 94.69 101 ALA A O 1
ATOM 709 N N . VAL A 1 102 ? 8.176 -1.601 -17.237 1.00 92.56 102 VAL A N 1
ATOM 710 C CA . VAL A 1 102 ? 8.300 -1.315 -15.801 1.00 92.56 102 VAL A CA 1
ATOM 711 C C . VAL A 1 102 ? 8.987 0.032 -15.596 1.00 92.56 102 VAL A C 1
ATOM 713 O O . VAL A 1 102 ? 10.140 0.211 -15.979 1.00 92.56 102 VAL A O 1
ATOM 716 N N . THR A 1 103 ? 8.308 0.964 -14.930 1.00 91.62 103 THR A N 1
ATOM 717 C CA . THR A 1 103 ? 8.898 2.234 -14.480 1.00 91.62 103 THR A CA 1
ATOM 718 C C . THR A 1 103 ? 9.014 2.235 -12.962 1.00 91.62 103 THR A C 1
ATOM 720 O O . THR A 1 103 ? 8.030 1.982 -12.270 1.00 91.62 103 THR A O 1
ATOM 723 N N . THR A 1 104 ? 10.195 2.555 -12.430 1.00 90.00 104 THR A N 1
ATOM 724 C CA . THR A 1 104 ? 10.456 2.588 -10.981 1.00 90.00 104 THR A CA 1
ATOM 725 C C . THR A 1 104 ? 10.571 4.015 -10.451 1.00 90.00 104 THR A C 1
ATOM 727 O O . THR A 1 104 ? 11.317 4.816 -11.012 1.00 90.00 104 THR A O 1
ATOM 730 N N . ASP A 1 105 ? 9.912 4.313 -9.334 1.00 88.38 105 ASP A N 1
ATOM 731 C CA . ASP A 1 105 ? 10.030 5.573 -8.599 1.00 88.38 105 ASP A CA 1
ATOM 732 C C . ASP A 1 105 ? 10.447 5.302 -7.145 1.00 88.38 105 ASP A C 1
ATOM 734 O O . ASP A 1 105 ? 9.667 4.827 -6.315 1.00 88.38 105 ASP A O 1
ATOM 738 N N . TRP A 1 106 ? 11.707 5.626 -6.848 1.00 87.44 106 TRP A N 1
ATOM 739 C CA . TRP A 1 106 ? 12.332 5.474 -5.531 1.00 87.44 106 TRP A CA 1
ATOM 740 C C . TRP A 1 106 ? 12.235 6.735 -4.664 1.00 87.44 106 TRP A C 1
ATOM 742 O O . TRP A 1 106 ? 12.695 6.726 -3.521 1.00 87.44 106 TRP A O 1
ATOM 752 N N . SER A 1 107 ? 11.658 7.824 -5.185 1.00 88.50 107 SER A N 1
ATOM 753 C CA . SER A 1 107 ? 11.479 9.097 -4.467 1.00 88.50 107 SER A CA 1
ATOM 754 C C . SER A 1 107 ? 10.226 9.115 -3.584 1.00 88.50 107 SER A C 1
ATOM 756 O O . SER A 1 107 ? 9.924 10.104 -2.915 1.00 88.50 107 SER A O 1
ATOM 758 N N . ARG A 1 108 ? 9.479 8.010 -3.568 1.00 86.94 108 ARG A N 1
ATOM 759 C CA . ARG A 1 108 ? 8.194 7.884 -2.887 1.00 86.94 108 ARG A CA 1
ATOM 760 C C . ARG A 1 108 ? 8.326 7.173 -1.544 1.00 86.94 108 ARG A C 1
ATOM 762 O O . ARG A 1 108 ? 9.318 6.517 -1.225 1.00 86.94 108 ARG A O 1
ATOM 769 N N . ALA A 1 109 ? 7.272 7.316 -0.758 1.00 89.12 109 ALA A N 1
ATOM 770 C CA . ALA A 1 109 ? 7.000 6.536 0.434 1.00 89.12 109 ALA A CA 1
ATOM 771 C C . ALA A 1 109 ? 5.546 6.056 0.397 1.00 89.12 109 ALA A C 1
ATOM 773 O O . ALA A 1 109 ? 4.701 6.634 -0.295 1.00 89.12 109 ALA A O 1
ATOM 774 N N . ALA A 1 110 ? 5.252 5.018 1.173 1.00 89.88 110 ALA A N 1
ATOM 775 C CA . ALA A 1 110 ? 3.908 4.486 1.321 1.00 89.88 110 ALA A CA 1
ATOM 776 C C . ALA A 1 110 ? 3.439 4.643 2.771 1.00 89.88 110 ALA A C 1
ATOM 778 O O . ALA A 1 110 ? 4.090 4.177 3.706 1.00 89.88 110 ALA A O 1
ATOM 779 N N . VAL A 1 111 ? 2.294 5.294 2.963 1.00 92.81 111 VAL A N 1
ATOM 780 C CA . VAL A 1 111 ? 1.580 5.326 4.242 1.00 92.81 111 VAL A CA 1
ATOM 781 C C . VAL A 1 111 ? 0.442 4.322 4.158 1.00 92.81 111 VAL A C 1
ATOM 783 O O . VAL A 1 111 ? -0.450 4.454 3.323 1.00 92.81 111 VAL A O 1
ATOM 786 N N . VAL A 1 112 ? 0.496 3.292 4.991 1.00 92.00 112 VAL A N 1
ATOM 787 C CA . VAL A 1 112 ? -0.422 2.157 4.945 1.00 92.00 112 VAL A CA 1
ATOM 788 C C . VAL A 1 112 ? -1.424 2.282 6.081 1.00 92.00 112 VAL A C 1
ATOM 790 O O . VAL A 1 112 ? -1.029 2.356 7.241 1.00 92.00 112 VAL A O 1
ATOM 793 N N . LEU A 1 113 ? -2.712 2.279 5.749 1.00 93.56 113 LEU A N 1
ATOM 794 C CA . LEU A 1 113 ? -3.809 2.098 6.691 1.00 93.56 113 LEU A CA 1
ATOM 795 C C . LEU A 1 113 ? -4.379 0.697 6.516 1.00 93.56 113 LEU A C 1
ATOM 797 O O . LEU A 1 113 ? -4.694 0.302 5.395 1.00 93.56 113 LEU A O 1
ATOM 801 N N . ALA A 1 114 ? -4.556 -0.036 7.606 1.00 92.44 114 ALA A N 1
ATOM 802 C CA . ALA A 1 114 ? -5.164 -1.357 7.585 1.00 92.44 114 ALA A CA 1
ATOM 803 C C . ALA A 1 114 ? -6.208 -1.492 8.687 1.00 92.44 114 ALA A C 1
ATOM 805 O O . ALA A 1 114 ? -5.919 -1.215 9.850 1.00 92.44 114 ALA A O 1
ATOM 806 N N . GLY A 1 115 ? -7.403 -1.935 8.308 1.00 93.25 115 GLY A N 1
ATOM 807 C CA . GLY A 1 115 ? -8.491 -2.223 9.234 1.00 93.25 115 GLY A CA 1
ATOM 808 C C . GLY A 1 115 ? -9.862 -1.817 8.697 1.00 93.25 115 GLY A C 1
ATOM 809 O O . GLY A 1 115 ? -9.952 -1.126 7.675 1.00 93.25 115 GLY A O 1
ATOM 810 N N . PRO A 1 116 ? -10.951 -2.222 9.372 1.00 93.62 116 PRO A N 1
ATOM 811 C CA . PRO A 1 116 ? -12.323 -2.006 8.908 1.00 93.62 116 PRO A CA 1
ATOM 812 C C . PRO A 1 116 ? -12.680 -0.534 8.655 1.00 93.62 116 PRO A C 1
ATOM 814 O O . PRO A 1 116 ? -13.519 -0.247 7.804 1.00 93.62 116 PRO A O 1
ATOM 817 N N . VAL A 1 117 ? -12.039 0.413 9.347 1.00 94.75 117 VAL A N 1
ATOM 818 C CA . VAL A 1 117 ? -12.312 1.855 9.186 1.00 94.75 117 VAL A CA 1
ATOM 819 C C . VAL A 1 117 ? -11.306 2.580 8.284 1.00 94.75 117 VAL A C 1
ATOM 821 O O . VAL A 1 117 ? -11.437 3.788 8.089 1.00 94.75 117 VAL A O 1
ATOM 824 N N . ALA A 1 118 ? -10.321 1.881 7.702 1.00 94.12 118 ALA A N 1
ATOM 825 C CA . ALA A 1 118 ? -9.239 2.491 6.920 1.00 94.12 118 ALA A CA 1
ATOM 826 C C . ALA A 1 118 ? -9.749 3.364 5.760 1.00 94.12 118 ALA A C 1
ATOM 828 O O . ALA A 1 118 ? -9.218 4.446 5.512 1.00 94.12 118 ALA A O 1
ATOM 829 N N . GLU A 1 119 ? -10.807 2.926 5.075 1.00 94.44 119 GLU A N 1
ATOM 830 C CA . GLU A 1 119 ? -11.434 3.698 4.000 1.00 94.44 119 GLU A CA 1
ATOM 831 C C . GLU A 1 119 ? -12.078 4.990 4.503 1.00 94.44 119 GLU A C 1
ATOM 833 O O . GLU A 1 119 ? -11.877 6.041 3.903 1.00 94.44 119 GLU A O 1
ATOM 838 N N . ARG A 1 120 ? -12.793 4.934 5.632 1.00 94.94 120 ARG A N 1
ATOM 839 C CA . ARG A 1 120 ? -13.436 6.110 6.235 1.00 94.94 120 ARG A CA 1
ATOM 840 C C . ARG A 1 120 ? -12.402 7.138 6.683 1.00 94.94 120 ARG A C 1
ATOM 842 O O . ARG A 1 120 ? -12.566 8.323 6.408 1.00 94.94 120 ARG A O 1
ATOM 849 N N . VAL A 1 121 ? -11.325 6.678 7.326 1.00 95.62 121 VAL A N 1
ATOM 850 C CA . VAL A 1 121 ? -10.200 7.535 7.735 1.00 95.62 121 VAL A CA 1
ATOM 851 C C . VAL A 1 121 ? -9.572 8.197 6.514 1.00 95.62 121 VAL A C 1
ATOM 853 O O . VAL A 1 121 ? -9.383 9.413 6.502 1.00 95.62 121 VAL A O 1
ATOM 856 N N . LEU A 1 122 ? -9.281 7.414 5.469 1.00 95.19 122 LEU A N 1
ATOM 857 C CA . LEU A 1 122 ? -8.712 7.948 4.241 1.00 95.19 122 LEU A CA 1
ATOM 858 C C . LEU A 1 122 ? -9.646 8.982 3.610 1.00 95.19 122 LEU A C 1
ATOM 860 O O . LEU A 1 122 ? -9.198 10.094 3.356 1.00 95.19 122 LEU A O 1
ATOM 864 N N . ALA A 1 123 ? -10.921 8.647 3.398 1.00 94.50 123 ALA A N 1
ATOM 865 C CA . ALA A 1 123 ? -11.909 9.522 2.771 1.00 94.50 123 ALA A CA 1
ATOM 866 C C . 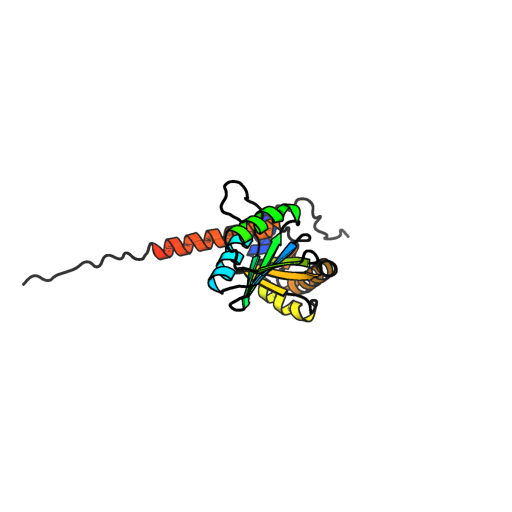ALA A 1 123 ? -12.024 10.874 3.491 1.00 94.50 123 ALA A C 1
ATOM 868 O O . ALA A 1 123 ? -11.996 11.918 2.841 1.00 94.50 123 ALA A O 1
ATOM 869 N N . ALA A 1 124 ? -12.061 10.861 4.825 1.00 94.12 124 ALA A N 1
ATOM 870 C CA . ALA A 1 124 ? -12.103 12.074 5.635 1.00 94.12 124 ALA A CA 1
ATOM 871 C C . ALA A 1 124 ? -10.794 12.890 5.568 1.00 94.12 124 ALA A C 1
ATOM 873 O O . ALA A 1 124 ? -10.820 14.119 5.636 1.00 94.12 124 ALA A O 1
ATOM 874 N N . ALA A 1 125 ? -9.644 12.231 5.399 1.00 94.00 125 ALA A N 1
ATOM 875 C CA . ALA A 1 125 ? -8.349 12.896 5.289 1.00 94.00 125 ALA A CA 1
ATOM 876 C C . ALA A 1 125 ? -8.019 13.387 3.869 1.00 94.00 125 ALA A C 1
ATOM 878 O O . ALA A 1 125 ? -7.220 14.313 3.743 1.00 94.00 125 ALA A O 1
ATOM 879 N N . LEU A 1 126 ? -8.619 12.819 2.808 1.00 92.25 126 LEU A N 1
ATOM 880 C CA . LEU A 1 126 ? -8.304 13.112 1.396 1.00 92.25 126 LEU A CA 1
ATOM 881 C C . LEU A 1 126 ? -8.164 14.614 1.066 1.00 92.25 126 LEU A C 1
ATOM 883 O O . LEU A 1 126 ? -7.226 14.944 0.332 1.00 92.25 126 LEU A O 1
ATOM 887 N N . PRO A 1 127 ? -9.014 15.531 1.577 1.00 92.62 127 PRO A N 1
ATOM 888 C CA . PRO A 1 127 ? -8.883 16.965 1.297 1.00 92.62 127 PRO A CA 1
ATOM 889 C C . PRO A 1 127 ? -7.606 17.604 1.865 1.00 92.62 127 PRO A C 1
ATOM 891 O O . PRO A 1 127 ? -7.172 18.640 1.373 1.00 92.62 127 PRO A O 1
ATOM 894 N N . ARG A 1 128 ? -7.006 16.997 2.897 1.00 91.69 128 ARG A N 1
ATOM 895 C CA . ARG A 1 128 ? -5.813 17.487 3.612 1.00 91.69 128 ARG A CA 1
ATOM 896 C C . ARG A 1 128 ? -4.511 16.861 3.106 1.00 91.69 128 ARG A C 1
ATOM 898 O O . ARG A 1 128 ? -3.433 17.270 3.525 1.00 91.69 128 ARG A O 1
ATOM 905 N N . LEU A 1 129 ? -4.601 15.850 2.241 1.00 92.69 129 LEU A N 1
ATOM 906 C CA . LEU A 1 129 ? -3.439 15.136 1.717 1.00 92.69 129 LEU A CA 1
ATOM 907 C C . LEU A 1 129 ? -2.858 15.825 0.473 1.00 92.69 129 LEU A C 1
ATOM 909 O O . LEU A 1 129 ? -3.603 16.474 -0.270 1.00 92.69 129 LEU A O 1
ATOM 913 N N . PRO A 1 130 ? -1.560 15.619 0.168 1.00 88.19 130 PRO A N 1
ATOM 914 C CA . PRO A 1 130 ? -0.948 16.133 -1.054 1.00 88.19 130 PRO A CA 1
ATOM 915 C C . PRO A 1 130 ? -1.753 15.763 -2.307 1.00 88.19 130 PRO A C 1
ATOM 917 O O . PRO A 1 130 ? -2.289 14.653 -2.418 1.00 88.19 130 PRO A O 1
ATOM 920 N N . ARG A 1 131 ? -1.822 16.681 -3.279 1.00 87.94 131 ARG A N 1
ATOM 921 C CA . ARG A 1 131 ? -2.500 16.434 -4.568 1.00 87.94 131 ARG A CA 1
ATOM 922 C C . ARG A 1 131 ? -1.795 15.366 -5.406 1.00 87.94 131 ARG A C 1
ATOM 924 O O . ARG A 1 131 ? -2.453 14.635 -6.130 1.00 87.94 131 ARG A O 1
ATOM 931 N N . SER A 1 132 ? -0.478 15.237 -5.264 1.00 83.00 132 SER A N 1
ATOM 932 C CA . SER A 1 132 ? 0.374 14.278 -5.984 1.00 83.00 132 SER A CA 1
ATOM 933 C C . SER A 1 132 ? 0.328 12.845 -5.429 1.00 83.00 132 SER A C 1
ATOM 935 O O . SER A 1 132 ? 1.197 12.028 -5.758 1.00 83.00 132 SER A O 1
ATOM 937 N N . ARG A 1 133 ? -0.652 12.533 -4.570 1.00 88.62 133 ARG A N 1
ATOM 938 C CA . ARG A 1 133 ? -0.820 11.204 -3.977 1.00 88.62 133 ARG A CA 1
ATOM 939 C C . ARG A 1 133 ? -1.404 10.207 -4.976 1.00 88.62 133 ARG A C 1
ATOM 941 O O . ARG A 1 133 ? -2.233 10.559 -5.811 1.00 88.62 133 ARG A O 1
ATOM 948 N N . ARG A 1 134 ? -1.052 8.937 -4.808 1.00 85.69 134 ARG A N 1
ATOM 949 C CA . ARG A 1 134 ? -1.768 7.798 -5.399 1.00 85.69 134 ARG A CA 1
ATOM 950 C C . ARG A 1 134 ? -2.304 6.931 -4.264 1.00 85.69 134 ARG A C 1
ATOM 952 O O . ARG A 1 134 ? -1.663 6.830 -3.224 1.00 85.69 134 ARG A O 1
ATOM 959 N N . VAL A 1 135 ? -3.476 6.332 -4.436 1.00 84.69 135 VAL A N 1
ATOM 960 C CA . VAL A 1 135 ? -4.090 5.462 -3.420 1.00 84.69 135 VAL A CA 1
ATOM 961 C C . VAL A 1 135 ? -4.247 4.078 -4.009 1.00 84.69 135 VAL A C 1
ATO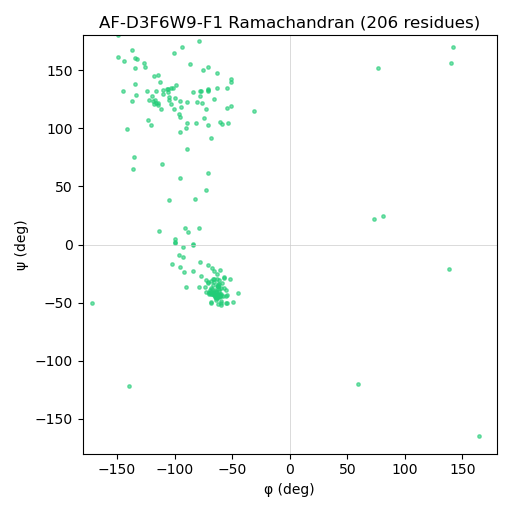M 963 O O . VAL A 1 135 ? -4.908 3.980 -5.031 1.00 84.69 135 VAL A O 1
ATOM 966 N N . VAL A 1 136 ? -3.681 3.055 -3.366 1.00 82.94 136 VAL A N 1
ATOM 967 C CA . VAL A 1 136 ? -3.871 1.630 -3.681 1.00 82.94 136 VAL A CA 1
ATOM 968 C C . VAL A 1 136 ? -4.826 1.010 -2.669 1.00 82.94 136 VAL A C 1
ATOM 970 O O . VAL A 1 136 ? -4.676 1.239 -1.467 1.00 82.94 136 VAL A O 1
ATOM 973 N N . ALA A 1 137 ? -5.791 0.219 -3.133 1.00 80.25 137 ALA A N 1
ATOM 974 C CA . ALA A 1 137 ? -6.715 -0.514 -2.271 1.00 80.25 137 ALA A CA 1
ATOM 975 C C . ALA A 1 137 ? -6.545 -2.033 -2.432 1.00 80.25 137 ALA A C 1
ATOM 977 O O . ALA A 1 137 ? -6.538 -2.544 -3.547 1.00 80.25 137 ALA A O 1
ATOM 978 N N . ASP A 1 138 ? -6.448 -2.746 -1.309 1.00 75.94 138 ASP A N 1
ATOM 979 C CA . ASP A 1 138 ? -6.451 -4.215 -1.242 1.00 75.94 138 ASP A CA 1
ATOM 980 C C . ASP A 1 138 ? -7.264 -4.651 -0.012 1.00 75.94 138 ASP A C 1
ATOM 982 O O . ASP A 1 138 ? -6.789 -4.568 1.122 1.00 75.94 138 ASP A O 1
ATOM 986 N N . GLY A 1 139 ? -8.530 -5.033 -0.208 1.00 78.19 139 GLY A N 1
ATOM 987 C CA . GLY A 1 139 ? -9.441 -5.395 0.887 1.00 78.19 139 GLY A CA 1
ATOM 988 C C . GLY A 1 139 ? -9.645 -4.251 1.889 1.00 78.19 139 GLY A C 1
ATOM 989 O O . GLY A 1 139 ? -10.090 -3.167 1.511 1.00 78.19 139 GLY A O 1
ATOM 990 N N . HIS A 1 140 ? -9.295 -4.473 3.160 1.00 85.62 140 HIS A N 1
ATOM 991 C CA . HIS A 1 140 ? -9.319 -3.460 4.230 1.00 85.62 140 HIS A CA 1
ATOM 992 C C . HIS A 1 140 ? -8.020 -2.650 4.349 1.00 85.62 140 HIS A C 1
ATOM 994 O O . HIS A 1 140 ? -7.829 -1.904 5.310 1.00 85.62 140 HIS A O 1
ATOM 1000 N N . VAL A 1 141 ? -7.116 -2.779 3.376 1.00 87.06 141 VAL A N 1
ATOM 1001 C CA . VAL A 1 141 ? -5.874 -2.014 3.320 1.00 87.06 141 VAL A CA 1
ATOM 1002 C C . VAL A 1 141 ? -6.007 -0.873 2.317 1.00 87.06 141 VAL A C 1
ATOM 1004 O O . VAL A 1 141 ? -6.506 -1.040 1.200 1.00 87.06 141 VAL A O 1
ATOM 1007 N N . ARG A 1 142 ? -5.562 0.313 2.723 1.00 90.12 142 ARG A N 1
ATOM 1008 C CA . ARG A 1 142 ? -5.405 1.497 1.879 1.00 90.12 142 ARG A CA 1
ATOM 1009 C C . ARG A 1 142 ? -3.951 1.942 1.961 1.00 90.12 142 ARG A C 1
ATOM 1011 O O . ARG A 1 142 ? -3.444 2.196 3.048 1.00 90.12 142 ARG A O 1
ATOM 1018 N N . VAL A 1 143 ? -3.279 2.053 0.825 1.00 90.12 143 VAL A N 1
ATOM 1019 C CA . VAL A 1 143 ? -1.897 2.534 0.748 1.00 90.12 143 VAL A CA 1
ATOM 1020 C C . VAL A 1 143 ? -1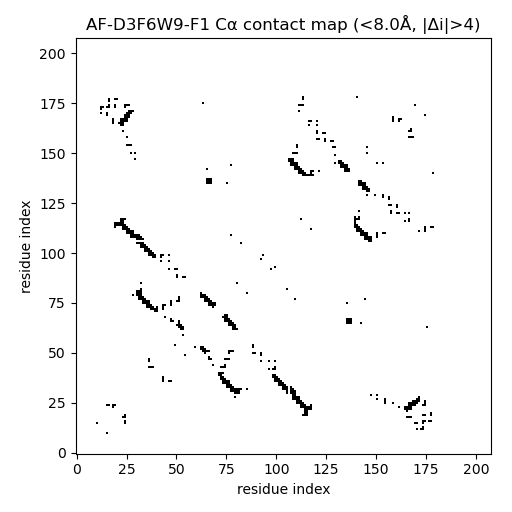.887 3.876 0.050 1.00 90.12 143 VAL A C 1
ATOM 1022 O O . VAL A 1 143 ? -2.233 3.973 -1.124 1.00 90.12 143 VAL A O 1
ATOM 1025 N N . VAL A 1 144 ? -1.476 4.912 0.765 1.00 91.50 144 VAL A N 1
ATOM 1026 C CA . VAL A 1 144 ? -1.287 6.250 0.216 1.00 91.50 144 VAL A CA 1
ATOM 1027 C C . VAL A 1 144 ? 0.179 6.407 -0.161 1.00 91.50 144 VAL A C 1
ATOM 1029 O O . VAL A 1 144 ? 1.055 6.491 0.697 1.00 91.50 144 VAL A O 1
ATOM 1032 N N . VAL A 1 145 ? 0.445 6.443 -1.460 1.00 89.94 145 VAL A N 1
ATOM 1033 C CA . VAL A 1 145 ? 1.768 6.687 -2.026 1.00 89.94 145 VAL A CA 1
ATOM 1034 C C . VAL A 1 145 ? 1.953 8.188 -2.210 1.00 89.94 145 VAL A C 1
ATOM 1036 O O . VAL A 1 145 ? 1.173 8.833 -2.914 1.00 89.94 145 VAL A O 1
ATOM 1039 N N . VAL A 1 146 ? 2.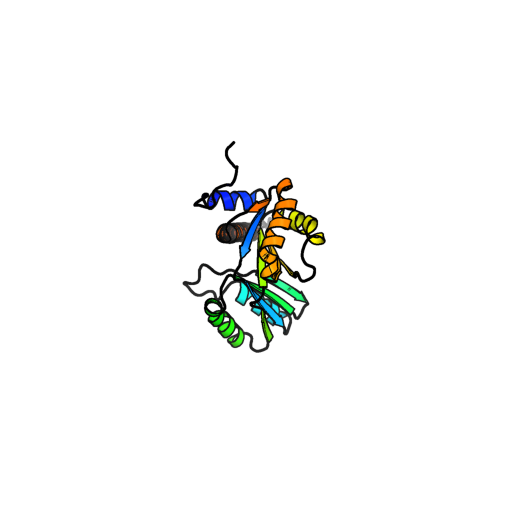992 8.743 -1.595 1.00 91.88 146 VAL A N 1
ATOM 1040 C CA . VAL A 1 146 ? 3.316 10.179 -1.610 1.00 91.88 146 VAL A CA 1
ATOM 1041 C C . VAL A 1 146 ? 4.807 10.392 -1.877 1.00 91.88 146 VAL A C 1
ATOM 1043 O O . VAL A 1 146 ? 5.585 9.455 -1.690 1.00 91.88 146 VAL A O 1
ATOM 1046 N N . PRO A 1 147 ? 5.235 11.589 -2.321 1.00 91.44 147 PRO A N 1
ATOM 1047 C CA . PRO A 1 147 ? 6.646 11.972 -2.255 1.00 91.44 147 PRO A CA 1
ATOM 1048 C C . PRO A 1 147 ? 7.197 11.762 -0.839 1.00 91.44 147 PRO A C 1
ATOM 1050 O O . PRO A 1 147 ? 6.480 11.994 0.142 1.00 91.44 147 PRO A O 1
ATOM 1053 N N . ARG A 1 148 ? 8.433 11.268 -0.720 1.00 90.06 148 ARG A N 1
ATOM 1054 C CA . ARG A 1 148 ? 9.018 10.848 0.564 1.00 90.06 148 ARG A CA 1
ATOM 1055 C C . ARG A 1 148 ? 9.018 11.981 1.593 1.00 90.06 148 ARG A C 1
ATOM 1057 O O . ARG A 1 148 ? 8.717 11.743 2.758 1.00 90.06 148 ARG A O 1
ATOM 1064 N N . GLU A 1 149 ? 9.259 13.211 1.163 1.00 91.50 149 GLU A N 1
ATOM 1065 C CA . GLU A 1 149 ? 9.218 14.426 1.981 1.00 91.50 149 GLU A CA 1
ATOM 1066 C C . GLU A 1 149 ? 7.842 14.705 2.614 1.00 91.50 149 GLU A C 1
ATOM 1068 O O . GLU A 1 149 ? 7.749 15.374 3.641 1.00 91.50 149 GLU A O 1
ATOM 1073 N N . HIS A 1 150 ? 6.761 14.155 2.055 1.00 93.50 150 HIS A N 1
ATOM 1074 C CA . HIS A 1 150 ? 5.399 14.313 2.567 1.00 93.50 150 HIS A CA 1
ATOM 1075 C C . HIS A 1 150 ? 4.909 13.118 3.391 1.00 93.50 150 HIS A C 1
ATOM 1077 O O . HIS A 1 150 ? 3.766 13.123 3.855 1.00 93.50 150 HIS A O 1
ATOM 1083 N N . SER A 1 151 ? 5.724 12.078 3.593 1.00 92.56 151 SER A N 1
ATOM 1084 C CA . SER A 1 151 ? 5.269 10.865 4.282 1.00 92.56 151 SER A CA 1
ATOM 1085 C C . SER A 1 151 ? 4.894 11.128 5.741 1.00 92.56 151 SER A C 1
ATOM 1087 O O . SER A 1 151 ? 3.900 10.594 6.227 1.00 92.56 151 SER A O 1
ATOM 1089 N N . ALA A 1 152 ? 5.672 11.965 6.436 1.00 92.00 152 ALA A N 1
ATOM 1090 C CA . ALA A 1 152 ? 5.427 12.313 7.834 1.00 92.00 152 ALA A CA 1
ATOM 1091 C C . ALA A 1 152 ? 4.156 13.161 7.992 1.00 92.00 152 ALA A C 1
ATOM 1093 O O . ALA A 1 152 ? 3.264 12.783 8.745 1.00 92.00 152 ALA A O 1
ATOM 1094 N N . SER A 1 153 ? 4.010 14.235 7.209 1.00 94.56 153 SER A N 1
ATOM 1095 C CA . SER A 1 153 ? 2.807 15.078 7.253 1.00 94.56 153 SER A CA 1
ATOM 1096 C C . SER A 1 153 ? 1.544 14.319 6.834 1.00 94.56 153 SER A C 1
ATOM 1098 O O . SER A 1 153 ? 0.487 14.502 7.432 1.00 94.56 153 SER A O 1
ATOM 1100 N N . THR A 1 154 ? 1.652 13.405 5.863 1.00 95.44 154 THR A N 1
ATOM 1101 C CA . THR A 1 154 ? 0.551 12.513 5.461 1.00 95.44 154 THR A CA 1
ATOM 1102 C C . THR A 1 154 ? 0.151 11.574 6.598 1.00 95.44 154 THR A C 1
ATOM 1104 O O . THR A 1 154 ? -1.037 11.451 6.894 1.00 95.44 154 THR A O 1
ATOM 1107 N N . ARG A 1 155 ? 1.128 10.943 7.267 1.00 95.25 155 ARG A N 1
ATOM 1108 C CA . ARG A 1 155 ? 0.905 10.101 8.454 1.00 95.25 155 ARG A CA 1
ATOM 1109 C C . ARG A 1 155 ? 0.149 10.872 9.533 1.00 95.25 155 ARG A C 1
ATOM 1111 O O . ARG A 1 155 ? -0.856 10.387 10.042 1.00 95.25 155 ARG A O 1
ATOM 1118 N N . ASP A 1 156 ? 0.624 12.067 9.856 1.00 94.56 156 ASP A N 1
ATOM 1119 C CA . ASP A 1 156 ? 0.077 12.870 10.946 1.00 94.56 156 ASP A CA 1
ATOM 1120 C C . ASP A 1 156 ? -1.332 13.380 10.618 1.00 94.56 156 ASP A C 1
ATOM 1122 O O . ASP A 1 156 ? -2.214 13.316 11.472 1.00 94.56 156 ASP A O 1
ATOM 1126 N N . ALA A 1 157 ? -1.593 13.782 9.370 1.00 94.75 157 ALA A N 1
ATOM 1127 C CA . ALA A 1 157 ? -2.930 14.168 8.918 1.00 94.75 157 ALA A CA 1
ATOM 1128 C C . ALA A 1 157 ? -3.937 13.010 9.017 1.00 94.75 157 ALA A C 1
ATOM 1130 O O . ALA A 1 157 ? -5.062 13.201 9.483 1.00 94.75 157 ALA A O 1
ATOM 1131 N N . LEU A 1 158 ? -3.530 11.803 8.612 1.00 95.81 158 LEU A N 1
ATOM 1132 C CA . LEU A 1 158 ? -4.360 10.602 8.707 1.00 95.81 158 LEU A CA 1
ATOM 1133 C C . LEU A 1 158 ? -4.616 10.195 10.162 1.00 95.81 158 LEU A C 1
ATOM 1135 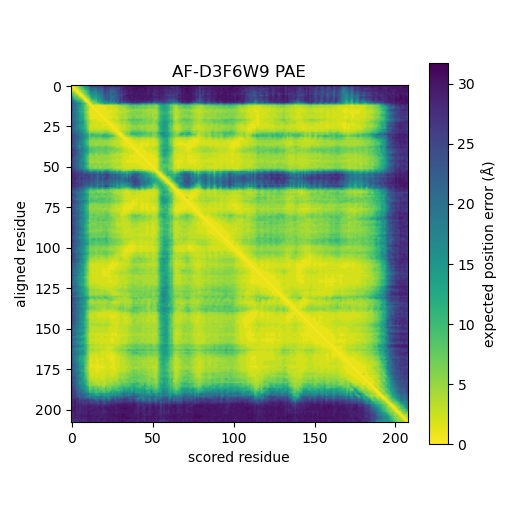O O . LEU A 1 158 ? -5.744 9.849 10.499 1.00 95.81 158 LEU A O 1
ATOM 1139 N N . LEU A 1 159 ? -3.606 10.269 11.035 1.00 95.75 159 LEU A N 1
ATOM 1140 C CA . LEU A 1 159 ? -3.768 9.994 12.466 1.00 95.75 159 LEU A CA 1
ATOM 1141 C C . LEU A 1 159 ? -4.665 11.028 13.150 1.00 95.75 159 LEU A C 1
ATOM 1143 O O . LEU A 1 159 ? -5.500 10.658 13.970 1.00 95.75 159 LEU A O 1
ATOM 1147 N N . ALA A 1 160 ? -4.520 12.310 12.810 1.00 95.06 160 ALA A N 1
ATOM 1148 C CA . ALA A 1 160 ? -5.330 13.378 13.383 1.00 95.06 160 ALA A CA 1
ATOM 1149 C C . ALA A 1 160 ? -6.820 13.191 13.064 1.00 95.06 160 ALA A C 1
ATOM 1151 O O . ALA A 1 160 ? -7.653 13.300 13.956 1.00 95.06 160 ALA A O 1
ATOM 1152 N N . VAL A 1 161 ? -7.148 12.862 11.812 1.00 93.75 161 VAL A N 1
ATOM 1153 C CA . VAL A 1 161 ? -8.529 12.588 11.384 1.00 93.75 161 VAL A CA 1
ATOM 1154 C C . VAL A 1 161 ? -9.025 11.245 11.917 1.00 93.75 161 VAL A C 1
ATOM 1156 O O . VAL A 1 161 ? -10.169 11.113 12.338 1.00 93.75 161 VAL A O 1
ATOM 1159 N N . GLY A 1 162 ? -8.170 10.226 11.889 1.00 93.88 162 GLY A N 1
ATOM 1160 C CA . GLY A 1 162 ? -8.564 8.866 12.218 1.00 93.88 162 GLY A CA 1
ATOM 1161 C C . GLY A 1 162 ? -8.690 8.586 13.710 1.00 93.88 162 GLY A C 1
ATOM 1162 O O . GLY A 1 162 ? -9.292 7.578 14.061 1.00 93.88 162 GLY A O 1
ATOM 1163 N N . ARG A 1 163 ? -8.167 9.446 14.592 1.00 93.75 163 ARG A N 1
ATOM 1164 C CA . ARG A 1 163 ? -8.209 9.237 16.049 1.00 93.75 163 ARG A CA 1
ATOM 1165 C C . ARG A 1 163 ? -9.632 9.011 16.563 1.00 93.75 163 ARG A C 1
ATOM 1167 O O . ARG A 1 163 ? -9.854 8.087 17.336 1.00 93.75 163 ARG A O 1
ATOM 1174 N N . GLU A 1 164 ? -10.591 9.796 16.082 1.00 89.94 164 GLU A N 1
ATOM 1175 C CA . GLU A 1 164 ? -12.015 9.671 16.438 1.00 89.94 164 GLU A CA 1
ATOM 1176 C C . GLU A 1 164 ? -12.651 8.374 15.915 1.00 89.94 164 GLU A C 1
ATOM 1178 O O . GLU A 1 164 ? -13.669 7.916 16.422 1.00 89.94 164 GLU A O 1
ATOM 1183 N N . LEU A 1 165 ? -12.027 7.758 14.911 1.00 89.88 165 LEU A N 1
ATOM 1184 C CA . LEU A 1 165 ? -12.443 6.498 14.303 1.00 89.88 165 LEU A CA 1
ATOM 1185 C C . LEU A 1 165 ? -11.645 5.295 14.836 1.00 89.88 165 LEU A C 1
ATOM 1187 O O . LEU A 1 165 ? -11.822 4.189 14.335 1.00 89.88 165 LEU A O 1
ATOM 1191 N N . GLY A 1 166 ? -10.765 5.489 15.824 1.00 92.19 166 GLY A N 1
ATOM 1192 C CA . GLY A 1 166 ? -9.922 4.425 16.377 1.00 92.19 166 GLY A CA 1
ATOM 1193 C C . GLY A 1 166 ? -8.668 4.118 15.552 1.00 92.19 166 GLY A C 1
ATOM 1194 O O . GLY A 1 166 ? -8.151 3.001 15.613 1.00 92.19 166 GLY A O 1
ATOM 1195 N N . ALA A 1 167 ? -8.174 5.076 14.761 1.00 93.94 167 ALA A N 1
ATOM 1196 C CA . ALA A 1 167 ? -6.895 4.934 14.076 1.00 93.94 167 ALA A CA 1
ATOM 1197 C C . ALA A 1 167 ? -5.720 5.152 15.038 1.00 93.94 167 ALA A C 1
ATOM 1199 O O . ALA A 1 167 ? -5.671 6.152 15.759 1.00 93.94 167 ALA A O 1
ATOM 1200 N N . VAL A 1 168 ? -4.743 4.248 15.005 1.00 95.25 168 VAL A N 1
ATOM 1201 C CA . VAL A 1 168 ? -3.541 4.306 15.845 1.00 95.25 168 VAL A CA 1
ATOM 1202 C C . VAL A 1 168 ? -2.285 4.032 15.028 1.00 95.25 168 VAL A C 1
ATOM 1204 O O . VAL A 1 168 ? -2.315 3.318 14.027 1.00 95.25 168 VAL A O 1
ATOM 1207 N N . ALA A 1 169 ? -1.158 4.595 15.459 1.00 95.31 169 ALA A N 1
ATOM 1208 C CA . ALA A 1 169 ? 0.130 4.285 14.857 1.00 95.31 169 ALA A CA 1
ATOM 1209 C C . ALA A 1 169 ? 0.557 2.855 15.226 1.00 95.31 169 ALA A C 1
ATOM 1211 O O . ALA A 1 169 ? 0.508 2.472 16.395 1.00 95.31 169 ALA A O 1
ATOM 1212 N N . VAL A 1 170 ? 0.994 2.082 14.235 1.00 93.94 170 VAL A N 1
ATOM 1213 C CA . VAL A 1 170 ? 1.472 0.700 14.392 1.00 93.94 170 VAL A CA 1
ATOM 1214 C C . VAL A 1 170 ? 2.736 0.469 13.564 1.00 93.94 170 VAL A C 1
ATOM 1216 O O . VAL A 1 170 ? 3.096 1.272 12.699 1.00 93.94 170 VAL A O 1
ATOM 1219 N N . SER A 1 171 ? 3.415 -0.649 13.811 1.00 90.62 171 SER A N 1
ATOM 1220 C CA . SER A 1 171 ? 4.502 -1.120 12.963 1.00 90.62 171 SER A CA 1
ATOM 1221 C C . SER A 1 171 ? 3.971 -1.638 11.625 1.00 90.62 171 SER A C 1
ATOM 1223 O O . SER A 1 171 ? 2.844 -2.129 11.509 1.00 90.62 171 SER A O 1
ATOM 1225 N N . LEU A 1 172 ? 4.812 -1.564 10.592 1.00 87.75 172 LEU A N 1
ATOM 1226 C CA . LEU A 1 172 ? 4.495 -2.151 9.290 1.00 87.75 172 LEU A CA 1
ATOM 1227 C C . LEU A 1 172 ? 4.310 -3.673 9.385 1.00 87.75 172 LEU A C 1
ATOM 1229 O O . LEU A 1 172 ? 3.443 -4.240 8.723 1.00 87.75 172 LEU A O 1
ATOM 1233 N N . GLU A 1 173 ? 5.071 -4.315 10.268 1.00 87.06 173 GLU A N 1
ATOM 1234 C CA . GLU A 1 173 ? 4.967 -5.742 10.561 1.00 87.06 173 GLU A CA 1
ATOM 1235 C C . GLU A 1 173 ? 3.570 -6.115 11.088 1.00 87.06 173 GLU A C 1
ATOM 1237 O O . GLU A 1 173 ? 2.970 -7.082 10.618 1.00 87.06 173 GLU A O 1
ATOM 1242 N N . ALA A 1 174 ? 2.985 -5.312 11.986 1.00 89.12 174 ALA A N 1
ATOM 1243 C CA . ALA A 1 174 ? 1.628 -5.541 12.483 1.00 89.12 174 ALA A CA 1
ATOM 1244 C C . ALA A 1 174 ? 0.583 -5.478 11.355 1.00 89.12 174 ALA A C 1
ATOM 1246 O O . ALA A 1 174 ? -0.315 -6.321 11.285 1.00 89.12 174 ALA A O 1
ATOM 1247 N N . VAL A 1 175 ? 0.735 -4.532 10.422 1.00 88.69 175 VAL A N 1
ATOM 1248 C CA . VAL A 1 175 ? -0.121 -4.429 9.229 1.00 88.69 175 VAL A CA 1
ATOM 1249 C C . VAL A 1 175 ? 0.016 -5.670 8.339 1.00 88.69 175 VAL A C 1
ATOM 1251 O O . VAL A 1 175 ? -0.986 -6.246 7.901 1.00 88.69 175 VAL A O 1
ATOM 1254 N N . GLN A 1 176 ? 1.248 -6.120 8.091 1.00 84.38 176 GLN A N 1
ATOM 1255 C CA . GLN A 1 176 ? 1.529 -7.298 7.267 1.00 84.38 176 GLN A CA 1
ATOM 1256 C C . GLN A 1 176 ? 0.973 -8.589 7.893 1.00 84.38 176 GLN A C 1
ATOM 1258 O O . GLN A 1 176 ? 0.397 -9.419 7.174 1.00 84.38 176 GLN A O 1
ATOM 1263 N N . LEU A 1 177 ? 1.099 -8.745 9.217 1.00 86.12 177 LEU A N 1
ATOM 1264 C CA . LEU A 1 177 ? 0.538 -9.859 9.986 1.00 86.12 177 LEU A CA 1
ATOM 1265 C C . LEU A 1 177 ? -0.993 -9.842 9.978 1.00 86.12 177 LEU A C 1
ATOM 1267 O O . LEU A 1 177 ? -1.606 -10.889 9.748 1.00 86.12 177 LEU A O 1
ATOM 1271 N N . ASN A 1 178 ? -1.623 -8.675 10.152 1.00 85.88 178 ASN A N 1
ATOM 1272 C CA . ASN A 1 178 ? -3.078 -8.560 10.069 1.00 85.88 178 ASN A CA 1
ATOM 1273 C C . ASN A 1 178 ? -3.598 -9.003 8.692 1.00 85.88 178 ASN A C 1
ATOM 1275 O O . ASN A 1 178 ? -4.434 -9.902 8.603 1.00 85.88 178 ASN A O 1
ATOM 1279 N N . GLY A 1 179 ? -3.017 -8.476 7.608 1.00 81.56 179 GLY A N 1
ATOM 1280 C CA . GLY A 1 179 ? -3.402 -8.873 6.250 1.00 81.56 179 GLY A CA 1
ATOM 1281 C C . GLY A 1 179 ? -3.127 -10.354 5.946 1.00 81.56 179 GLY A C 1
ATOM 1282 O O . GLY A 1 179 ? -3.831 -10.981 5.153 1.00 81.56 179 GLY A O 1
ATOM 1283 N N . ALA A 1 180 ? -2.112 -10.965 6.573 1.00 79.44 180 ALA A N 1
ATOM 1284 C CA . ALA A 1 180 ? -1.882 -12.409 6.481 1.00 79.44 180 ALA A CA 1
ATOM 1285 C C . ALA A 1 180 ? -3.030 -13.213 7.107 1.00 79.44 180 ALA A C 1
ATOM 1287 O O . ALA A 1 180 ? -3.493 -14.185 6.503 1.00 79.44 180 ALA A O 1
ATOM 1288 N N . ALA A 1 181 ? -3.476 -12.797 8.294 1.00 81.44 181 ALA A N 1
ATOM 1289 C CA . ALA A 1 181 ? -4.551 -13.442 9.032 1.00 81.44 181 ALA A CA 1
ATOM 1290 C C . ALA A 1 181 ? -5.894 -13.335 8.291 1.00 81.44 181 ALA A C 1
ATOM 1292 O O . ALA A 1 181 ? -6.568 -14.350 8.126 1.00 81.44 181 ALA A O 1
ATOM 1293 N N . GLU A 1 182 ? -6.239 -12.157 7.760 1.00 77.38 182 GLU A N 1
ATOM 1294 C CA . GLU A 1 182 ? -7.475 -11.937 6.988 1.00 77.38 182 GLU A CA 1
ATOM 1295 C C . GLU A 1 182 ? -7.543 -12.822 5.734 1.00 77.38 182 GLU A C 1
ATOM 1297 O O . GLU A 1 182 ? -8.549 -13.487 5.474 1.00 77.38 182 GLU A O 1
ATOM 1302 N N . ARG A 1 183 ? -6.438 -12.935 4.987 1.00 75.00 183 ARG A N 1
ATOM 1303 C CA . ARG A 1 183 ? -6.364 -13.833 3.821 1.00 75.00 183 ARG A CA 1
ATOM 1304 C C . ARG A 1 183 ? -6.439 -15.311 4.201 1.00 75.00 183 ARG A C 1
ATOM 1306 O O . ARG A 1 183 ? -6.968 -16.118 3.439 1.00 75.00 183 ARG A O 1
ATOM 1313 N N . ALA A 1 184 ? -5.881 -15.703 5.346 1.00 77.00 184 ALA A N 1
ATOM 1314 C CA . ALA A 1 184 ? -5.982 -17.076 5.842 1.00 77.00 184 ALA A CA 1
ATOM 1315 C C . ALA A 1 184 ? -7.402 -17.419 6.319 1.00 77.00 184 ALA A C 1
ATOM 1317 O O . ALA A 1 184 ? -7.826 -18.565 6.183 1.00 77.00 184 ALA A O 1
ATOM 1318 N N . LEU A 1 185 ? -8.133 -16.444 6.864 1.00 75.88 185 LEU A N 1
ATOM 1319 C CA . LEU A 1 185 ? -9.542 -16.595 7.214 1.00 75.88 185 LEU A CA 1
ATOM 1320 C C . LEU A 1 185 ? -10.403 -16.725 5.951 1.00 75.88 185 LEU A C 1
ATOM 1322 O O . LEU A 1 185 ? -11.137 -17.698 5.824 1.00 75.88 185 LEU A O 1
ATOM 1326 N N . THR A 1 186 ? -10.210 -15.824 4.983 1.00 74.94 186 THR A N 1
ATOM 1327 C CA . THR A 1 186 ? -10.932 -15.830 3.698 1.00 74.94 186 THR A CA 1
ATOM 1328 C C . THR A 1 186 ? -10.736 -17.146 2.942 1.00 74.94 186 THR A C 1
ATOM 1330 O O . THR A 1 186 ? -11.692 -17.743 2.470 1.00 74.94 186 THR A O 1
ATOM 1333 N N . ARG A 1 187 ? -9.504 -17.675 2.876 1.00 73.81 187 ARG A N 1
ATOM 1334 C CA . ARG A 1 187 ? -9.251 -18.976 2.227 1.00 73.81 187 ARG A CA 1
ATOM 1335 C C . ARG A 1 187 ? -9.994 -20.133 2.894 1.00 73.81 187 ARG A C 1
ATOM 1337 O O . ARG A 1 187 ? -10.468 -21.021 2.195 1.00 73.81 187 ARG A O 1
ATOM 1344 N N . ARG 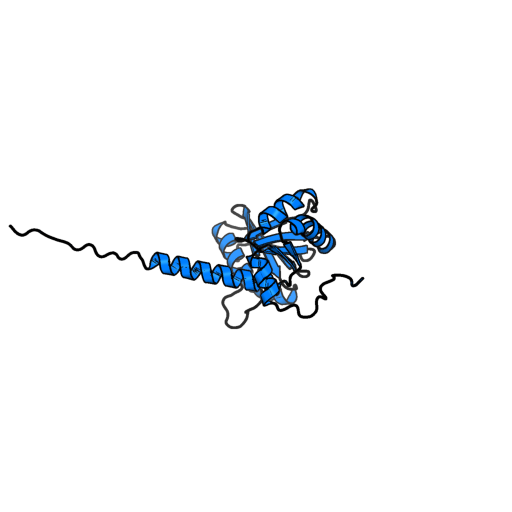A 1 188 ? -10.096 -20.130 4.227 1.00 64.94 188 ARG A N 1
ATOM 1345 C CA . ARG A 1 188 ? -10.814 -21.172 4.974 1.00 64.94 188 ARG A CA 1
ATOM 1346 C C . ARG A 1 188 ? -12.320 -21.086 4.754 1.00 64.94 188 ARG A C 1
ATOM 13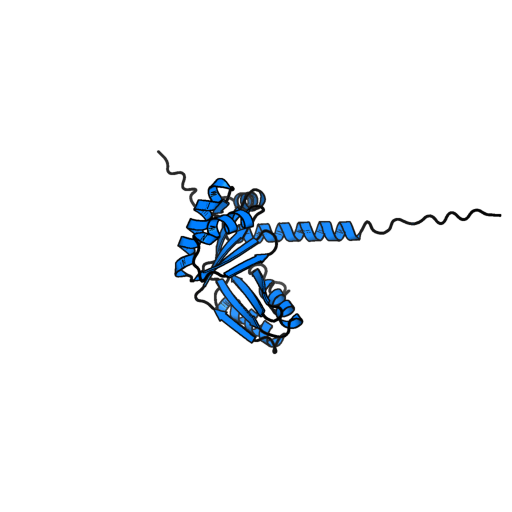48 O O . ARG A 1 188 ? -12.937 -22.121 4.541 1.00 64.94 188 ARG A O 1
ATOM 1355 N N . THR A 1 189 ? -12.894 -19.885 4.747 1.00 68.38 189 THR A N 1
ATOM 1356 C CA . THR A 1 189 ? -14.330 -19.708 4.487 1.00 68.38 189 THR A CA 1
ATOM 1357 C C . THR A 1 189 ? -14.693 -20.059 3.048 1.00 68.38 189 THR A C 1
ATOM 1359 O O . THR A 1 189 ? -15.662 -20.781 2.840 1.00 68.38 189 THR A O 1
ATOM 1362 N N . THR A 1 190 ? -13.891 -19.652 2.058 1.00 67.38 190 THR A N 1
ATOM 1363 C CA . THR A 1 190 ? -14.110 -20.051 0.657 1.00 67.38 190 THR A CA 1
ATOM 1364 C C . THR A 1 190 ? -13.968 -21.564 0.466 1.00 67.38 190 THR A C 1
ATOM 1366 O O . THR A 1 190 ? -14.811 -22.171 -0.182 1.00 67.38 190 THR A O 1
ATOM 1369 N N . SER A 1 191 ? -12.957 -22.201 1.072 1.00 60.25 191 SER A N 1
ATOM 1370 C CA . SER A 1 191 ? -12.789 -23.661 0.993 1.00 60.25 191 SER A CA 1
ATOM 1371 C C . SER A 1 191 ? -13.933 -24.420 1.673 1.00 60.25 191 SER A C 1
ATOM 1373 O O . SER A 1 191 ? -14.369 -25.446 1.156 1.00 60.25 191 SER A O 1
ATOM 1375 N N . ALA A 1 192 ? -14.430 -23.932 2.815 1.00 59.16 192 ALA A N 1
ATOM 1376 C CA . ALA A 1 192 ? -15.550 -24.551 3.519 1.00 59.16 192 ALA A CA 1
ATOM 1377 C C . ALA A 1 192 ? -16.864 -24.412 2.733 1.00 59.16 192 ALA A C 1
ATOM 1379 O O . ALA A 1 192 ? -17.597 -25.386 2.609 1.00 59.16 192 ALA A O 1
ATOM 1380 N N . ALA A 1 193 ? -17.116 -23.249 2.124 1.00 53.75 193 ALA A N 1
ATOM 1381 C CA . ALA A 1 193 ? -18.292 -23.013 1.284 1.00 53.75 193 ALA A CA 1
ATOM 1382 C C . ALA A 1 193 ? -18.295 -23.854 -0.008 1.00 53.75 193 ALA A C 1
ATOM 1384 O O . ALA A 1 193 ? -19.352 -24.288 -0.456 1.00 53.75 193 ALA A O 1
ATOM 1385 N N . SER A 1 194 ? -17.123 -24.150 -0.582 1.00 52.59 194 SER A N 1
ATOM 1386 C CA . SER A 1 194 ? -17.001 -25.107 -1.693 1.00 52.59 194 SER A CA 1
ATOM 1387 C C . SER A 1 194 ? -17.227 -26.567 -1.280 1.00 52.59 194 SER A C 1
ATOM 1389 O O . SER A 1 194 ? -17.475 -27.402 -2.143 1.00 52.59 194 SER A O 1
ATOM 1391 N N . SER A 1 195 ? -17.153 -26.885 0.016 1.00 50.41 195 SER A N 1
ATOM 1392 C CA . SER A 1 195 ? -17.273 -28.257 0.532 1.00 50.41 195 SER A CA 1
ATOM 1393 C C . SER A 1 195 ? -18.707 -28.635 0.932 1.00 50.41 195 SER A C 1
ATOM 1395 O O . SER A 1 195 ? -18.991 -29.808 1.142 1.00 50.41 195 SER A O 1
ATOM 1397 N N . THR A 1 196 ? -19.630 -27.671 0.999 1.00 52.59 196 THR A N 1
ATOM 1398 C CA . THR A 1 196 ? -21.061 -27.878 1.311 1.00 52.59 196 THR A CA 1
ATOM 1399 C C . THR A 1 196 ? -21.944 -28.110 0.073 1.00 52.59 196 THR A C 1
ATOM 1401 O O . THR A 1 196 ? -23.162 -28.037 0.165 1.00 52.59 196 THR A O 1
ATOM 1404 N N . GLY A 1 197 ? -21.348 -28.393 -1.089 1.00 46.00 197 GLY A N 1
ATOM 1405 C CA . GLY A 1 197 ? -22.043 -28.602 -2.366 1.00 46.00 197 GLY A CA 1
ATOM 1406 C C . GLY A 1 197 ? -22.145 -30.060 -2.820 1.00 46.00 197 GLY A C 1
ATOM 1407 O O . GLY A 1 197 ? -21.995 -30.320 -4.009 1.00 46.00 197 GLY A O 1
ATOM 1408 N N . VAL A 1 198 ? -22.361 -31.010 -1.906 1.00 47.59 198 VAL A N 1
ATOM 1409 C CA . VAL A 1 198 ? -22.784 -32.378 -2.256 1.00 47.59 198 VAL A CA 1
ATOM 1410 C C . VAL A 1 198 ? -23.910 -32.778 -1.309 1.00 47.59 198 VAL A C 1
ATOM 1412 O O . VAL A 1 198 ? -23.710 -33.514 -0.347 1.00 47.59 198 VAL A O 1
ATOM 1415 N N . GLU A 1 199 ? -25.100 -32.236 -1.550 1.00 44.66 199 GLU A N 1
ATOM 1416 C CA . GLU A 1 199 ? -26.320 -32.799 -0.983 1.00 44.66 199 GLU A CA 1
ATOM 1417 C C . GLU A 1 199 ? -26.835 -33.839 -1.980 1.00 44.66 199 GLU A C 1
ATOM 1419 O O . GLU A 1 199 ? -27.306 -33.524 -3.074 1.00 44.66 199 GLU A O 1
ATOM 1424 N N . SER A 1 200 ? -26.618 -35.103 -1.623 1.00 46.09 200 SER A N 1
ATOM 1425 C CA . SER A 1 200 ? -27.108 -36.283 -2.318 1.00 46.09 200 SER A CA 1
ATOM 1426 C C . SER A 1 200 ? -28.611 -36.163 -2.544 1.00 46.09 200 SER A C 1
ATOM 1428 O O . SER A 1 200 ? -29.375 -36.110 -1.585 1.00 46.09 200 SER A O 1
ATOM 1430 N N . THR A 1 201 ? -29.054 -36.158 -3.798 1.00 44.00 201 THR A N 1
ATOM 1431 C CA . THR A 1 201 ? -30.467 -36.385 -4.111 1.00 44.00 201 THR A CA 1
ATOM 1432 C C . THR A 1 201 ? -30.760 -37.871 -3.880 1.00 44.00 201 THR A C 1
ATOM 1434 O O . THR A 1 201 ? -30.164 -38.700 -4.570 1.00 44.00 201 THR A O 1
ATOM 1437 N N . PRO A 1 202 ? -31.628 -38.267 -2.930 1.00 44.66 202 PRO A N 1
ATOM 1438 C CA . PRO A 1 202 ? -32.109 -39.635 -2.894 1.00 44.66 202 PRO A CA 1
ATOM 1439 C C . PRO A 1 202 ? -33.128 -39.790 -4.025 1.00 44.66 202 PRO A C 1
ATOM 1441 O O . PRO A 1 202 ? -34.224 -39.233 -3.973 1.00 44.66 202 PRO A O 1
ATOM 1444 N N . THR A 1 203 ? -32.759 -40.522 -5.074 1.00 45.31 203 THR A N 1
ATOM 1445 C CA . THR A 1 203 ? -33.691 -40.939 -6.124 1.00 45.31 203 THR A CA 1
ATOM 1446 C C . THR A 1 203 ? -34.665 -41.950 -5.521 1.00 45.31 203 THR A C 1
ATOM 1448 O O . THR A 1 203 ? -34.378 -43.141 -5.443 1.00 45.31 203 THR A O 1
ATOM 1451 N N . GLY A 1 204 ? -35.796 -41.460 -5.020 1.00 45.47 204 GLY A N 1
ATOM 1452 C CA . GLY A 1 204 ? -36.958 -42.282 -4.715 1.00 45.47 204 GLY A CA 1
ATOM 1453 C C . GLY A 1 204 ? -37.743 -42.515 -5.998 1.00 45.47 204 GLY A C 1
ATOM 1454 O O . GLY A 1 204 ? -38.420 -41.610 -6.477 1.00 45.47 204 GLY A O 1
ATOM 1455 N N . GLU A 1 205 ? -37.636 -43.713 -6.557 1.00 48.97 205 GLU A N 1
ATOM 1456 C CA . GLU A 1 205 ? -38.481 -44.174 -7.657 1.00 48.97 205 GLU A CA 1
ATOM 1457 C C . GLU A 1 205 ? -39.654 -44.974 -7.054 1.00 48.97 205 GLU A C 1
ATOM 1459 O O . GLU A 1 205 ? -39.406 -45.911 -6.288 1.00 48.97 205 GLU A O 1
ATOM 1464 N N . PRO A 1 206 ? -40.928 -44.620 -7.309 1.00 47.72 206 PRO A N 1
ATOM 1465 C CA . PRO A 1 206 ? -42.042 -45.481 -6.947 1.00 47.72 206 PRO A CA 1
ATOM 1466 C C . PRO A 1 206 ? -42.211 -46.581 -8.003 1.00 47.72 206 PRO A C 1
ATOM 1468 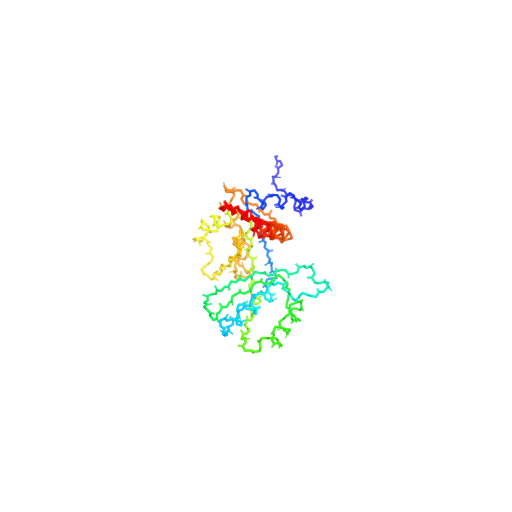O O . PRO A 1 206 ? -42.388 -46.317 -9.191 1.00 47.72 206 PRO A O 1
ATOM 1471 N N . ILE A 1 207 ? -42.149 -47.818 -7.517 1.00 49.28 207 ILE A N 1
ATOM 1472 C CA . ILE A 1 207 ? -42.406 -49.076 -8.226 1.00 49.28 207 ILE A CA 1
ATOM 1473 C C . ILE A 1 207 ? -43.879 -49.125 -8.691 1.00 49.28 207 ILE A C 1
ATOM 1475 O O . ILE A 1 207 ? -44.750 -48.817 -7.871 1.00 49.28 207 ILE A O 1
ATOM 1479 N N . PRO A 1 208 ? -44.185 -49.531 -9.941 1.00 61.16 208 PRO A N 1
ATOM 1480 C CA . PRO A 1 208 ? -45.497 -50.067 -10.305 1.00 61.16 208 PRO A CA 1
ATOM 1481 C C . PRO A 1 208 ? -45.657 -51.545 -9.915 1.00 61.16 208 PRO A C 1
ATOM 1483 O O . PRO A 1 208 ? -44.699 -52.329 -10.112 1.00 61.16 208 PRO A O 1
#

Solvent-accessible surface area (backbone atoms only — not comparable to full-atom values): 11449 Å² total; per-residue (Å²): 133,87,75,89,68,77,67,93,69,81,72,53,58,65,59,40,26,49,39,17,68,79,12,14,22,35,24,70,40,76,48,18,35,34,35,40,34,35,31,57,45,70,56,27,53,50,50,40,51,45,63,19,62,40,77,95,54,98,80,75,85,77,59,62,30,48,45,36,73,78,47,74,38,27,26,43,32,41,32,59,42,52,70,78,79,42,44,68,56,55,54,53,43,48,74,77,41,70,75,46,49,77,48,79,41,75,67,27,14,33,38,36,27,25,16,83,39,22,64,61,29,46,62,72,25,53,89,79,43,72,86,83,50,47,79,38,61,57,91,50,30,37,34,42,35,30,51,42,91,45,43,63,61,46,50,49,48,38,42,68,58,10,44,90,61,47,30,43,85,35,55,56,65,26,49,54,50,42,56,50,50,54,53,55,50,50,53,51,54,55,54,52,63,66,66,72,76,76,78,80,79,82,86,80,77,85,82,134

Nearest PDB structures (foldseek):
  2zho-assembly2_C  TM=6.179E-01  e=4.953E-06  Thermus thermophilus
  3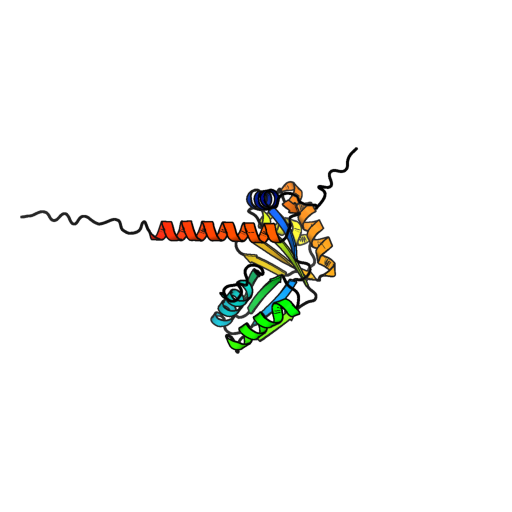ab2-assembly1_D  TM=6.074E-01  e=5.475E-05  Corynebacterium glutamicum
  3ab4-assembly2_F  TM=5.721E-01  e=9.533E-05  Corynebacterium glutamicum
  3ab4-assembly1_D  TM=6.279E-01  e=8.237E-04  Corynebacterium glutamicum
  3ab4-assembly3_J  TM=5.716E-01  e=6.053E-04  Corynebacterium glutamicum

Secondary structure (DSSP, 8-state):
-------SS---HHHHHHHHHHSEEEEEESSEEEEEEES-HHHHHHHHHHHHH----TT--S---EEEEEETTEEEEEEES-HHHHHHHHHHHHHH-TTSEEEEE-SEEEEEEESTTHHHHHHHHGGGS-TT-EEEEETTEEEEEEEGGGHHHHHHHHHHHHGGGTEEE--HHHHHHHHHHHHHHHHHHHHHHHHS--------PPP-

Sequence (208 aa):
MPDPTIHAGGGHIAAQVAACRTGAGLAVCRQAGVFELRGAAADVVFAARSLARGAAGRGAQGMRGWWQLVSAQQALVALDGDSAALAPRIDALSAWAPDVAVTTDWSRAAVVLAGPVAERVLAAALPRLPRSRRVVADGHVRVVVVPREHSASTRDALLAVGRELGAVAVSLEAVQLNGAAERALTRRTTSAASSTGVESTPTGEPIP

Foldseek 3Di:
DDDPPPPPPCPPLVVLLVLLAQFKEKEKLLFKKKKKKFAAQVLQVVLQVCLQCDPPDPPPPDKGWFKDAPDSGMMMIIIRDHPVVSVVSVVVSCVVRVRMDMDIDRQKMKIKMGYPCSVVLCVQLVVVADPPWDWTDDPRMIIIIDGSVCRVVSRVSSCVSRVVRSYDYHYPVSRVVSVVVVVVVVVVVVVVVVVPPDDDDPPDDDDD